Protein 2RDM (pdb70)

InterPro domains:
  IPR001789 Signal transduction response regulator, receiver domain [PF00072] (6-115)
  IPR001789 Signal transduction response regulator, receiver domain [PS50110] (5-119)
  IPR001789 Signal transduction response regulator, receiver domain [SM00448] (4-115)
  IPR011006 CheY-like superfamily [SSF52172] (2-123)
  IPR050595 Bacterial response regulator [PTHR44591] (1-125)

Organism: Sinorhizobium medicae (strain WSM419) (NCBI:txid366394)

Radius of gyration: 23.05 Å; Cα contacts (8 Å, |Δi|>4): 733; chains: 3; bounding box: 57×60×51 Å

Solvent-accessible surface area: 17298 Å² total

Foldseek 3Di:
DVPAAEEEEEAADDVVQVVLCVLQVVVGHHYDYHHDLVVLLVCVVPDDHQAYEYEQDHPDDDGLLVSVVSPCVNPVAEYEYEYEDDPVVCVVRPDPPYHYDYPPDDSVVVSCSRVVSSVPRD/DFAEEEEEAQDPVVQVVLCVLQVVVGYHYDGYRDLVVLLCCVVPPDHQAYEYEQDHPDDDGVLVSVVSPCVNPVAEYEYEYADDPVVCVVRPDPPYHYDYPPDDSVVSVVSRVVSSVVVD/DPFAEEEEEAQDVVVLVQLCVLQVVVGHHYDGYRDLVVLLCLVVPDDHRAYEYEQDHPDDDGLLVSVVSPCVNPVAEYEYEYQDPVVPCVPRPDPPYHYDHPPDDSVVVSCRRVVSSVPTD

Sequence (363 aa):
SLEAVTILLADDEAILLLDFESTLTDAGFLVTAVSSGAKKAIELKKSGAAIIDGVVTDIRFCQQPPDGWQQVARVAREIDPNPIVYIISGHAALEWASNGVPDSIILEKPFTSAQLITAVSQLLNAREEAVTILLADDEAILLLDFESSTLTDAGFLVTAVSSGAKAIELKSGAAIDGVVTDIRFCQPPDGWQVARVAREIDPNPIVYISGHAALEWASNGVPDSIILEKPFTSSAQLIITAVSQQLLNARRELEAVTILLADDEAILLLDFESSTLTDAGFLVTAVSSGAKAIELKSSGAAIDGVVTDIRFCQPPDGWQVARVAREIDPNPIVYIISGHAALEWASNGVPDSIILEKPFTSAQLIITAVSQQLLNARRE

B-factor: mean 40.34, std 14.34, range [18.28, 99.21]

Secondary structure (DSSP, 8-state):
--SS-EEEEE-SSHHHHHHHHHHHHHTT-EEEEESSHHHHH--TT-----EEEEES--SSSS-HHHHHHHHHHH----EEEEESS--TTHHHHSPTT-EEEESS--HHHHHHHHHHHHHTT-/---EEEEE-S-HHHHHHHHHHHHHTT-EEEEESSHHHHH--TT-----EEEEES--SSSS-HHHHHHHHHHH----EEEEESS-STTHHHHSPTT-EEEESS--HHHHHHHHHHHHHTT-/--S-EEEEE-S-HHHHHHHHHHHHHTT-EEEEESSHHHHH--TT-----EEEEES--SSSS-HHHHHHHHHHH----EEEEESS-HHHHHHHPPTT-EEEESS--HHHHHHHHHHHHHT--

Nearest PDB structures (foldseek):
  2rdm-assembly1_A  TM=1.008E+00  e=4.205E-22  Sinorhizobium medicae WSM419
  3hv2-assembly1_B  TM=8.660E-01  e=6.677E-07  Pseudomonas protegens Pf-5
  3f7a-assembly1_A  TM=8.441E-01  e=1.887E-06  Pseudomonas aeruginosa
  8p6f-assembly1_B  TM=8.236E-01  e=7.380E-06  Flavobacterium johnsoniae
  8twd-assembly2_D  TM=8.435E-01  e=7.164E-05  Escherichia coli

Structure (mmCIF, N/CA/C/O backbone):
data_2RDM
#
_entry.id   2RDM
#
_cell.length_a   122.593
_cell.length_b   58.657
_cell.length_c   60.301
_cell.angle_alpha   90.00
_cell.angle_beta   117.96
_cell.angle_gamma   90.00
#
_symmetry.space_group_name_H-M   'C 1 2 1'
#
loop_
_entity.id
_entity.type
_entity.pdbx_description
1 polymer 'Response regulator receiver protein'
2 non-polymer GLYCEROL
3 water water
#
loop_
_atom_site.group_PDB
_atom_site.id
_atom_site.type_symbol
_atom_site.label_atom_id
_atom_site.label_alt_id
_atom_site.label_comp_id
_atom_site.label_asym_id
_atom_site.label_entity_id
_atom_site.label_seq_id
_atom_site.pdbx_PDB_ins_code
_atom_site.Cartn_x
_atom_site.Cartn_y
_atom_site.Cartn_z
_atom_site.occupancy
_atom_site.B_iso_or_equiv
_atom_site.auth_seq_id
_atom_site.auth_comp_id
_atom_site.auth_asym_id
_atom_site.auth_atom_id
_atom_site.pdbx_PDB_model_num
ATOM 1 N N . SER A 1 2 ? 13.747 67.008 25.316 1.00 61.56 0 SER A N 1
ATOM 2 C CA . SER A 1 2 ? 14.380 68.347 25.461 1.00 61.08 0 SER A CA 1
ATOM 3 C C . SER A 1 2 ? 14.069 69.240 24.263 1.00 61.45 0 SER A C 1
ATOM 4 O O . SER A 1 2 ? 13.516 68.784 23.258 1.00 61.90 0 SER A O 1
ATOM 7 N N . LEU A 1 3 ? 14.444 70.512 24.378 1.00 56.88 1 LEU A N 1
ATOM 8 C CA . LEU A 1 3 ? 14.263 71.485 23.305 1.00 57.95 1 LEU A CA 1
ATOM 9 C C . LEU A 1 3 ? 15.264 71.296 22.172 1.00 52.70 1 LEU A C 1
ATOM 10 O O . LEU A 1 3 ? 15.025 71.728 21.046 1.00 50.94 1 LEU A O 1
ATOM 15 N N . GLU A 1 4 ? 16.392 70.671 22.483 1.00 51.44 2 GLU A N 1
ATOM 16 C CA . GLU A 1 4 ? 17.509 70.604 21.553 1.00 50.64 2 GLU A CA 1
ATOM 17 C C . GLU A 1 4 ? 17.525 69.307 20.754 1.00 49.50 2 GLU A C 1
ATOM 18 O O . GLU A 1 4 ? 18.025 69.269 19.622 1.00 49.72 2 GLU A O 1
ATOM 24 N N . ALA A 1 5 ? 16.965 68.251 21.331 1.00 42.81 3 ALA A N 1
ATOM 25 C CA . ALA A 1 5 ? 17.053 66.934 20.714 1.00 44.43 3 ALA A CA 1
ATOM 26 C C . ALA A 1 5 ? 15.725 66.194 20.659 1.00 40.50 3 ALA A C 1
ATOM 27 O O . ALA A 1 5 ? 14.781 66.518 21.378 1.00 40.75 3 ALA A O 1
ATOM 29 N N . VAL A 1 6 ? 15.689 65.188 19.789 1.00 39.99 4 VAL A N 1
ATOM 30 C CA . VAL A 1 6 ? 14.527 64.350 19.580 1.00 33.92 4 VAL A CA 1
ATOM 31 C C . VAL A 1 6 ? 14.770 63.080 20.367 1.00 28.55 4 VAL A C 1
ATOM 32 O O . VAL A 1 6 ? 15.789 62.423 20.182 1.00 34.18 4 VAL A O 1
ATOM 36 N N . THR A 1 7 ? 13.823 62.722 21.226 1.00 32.06 5 THR A N 1
ATOM 37 C CA . THR A 1 7 ? 13.987 61.562 22.098 1.00 32.74 5 THR A CA 1
ATOM 38 C C . THR A 1 7 ? 13.192 60.355 21.615 1.00 25.89 5 THR A C 1
ATOM 39 O O . THR A 1 7 ? 11.978 60.438 21.412 1.00 28.18 5 THR A O 1
ATOM 43 N N . ILE A 1 8 ? 13.876 59.221 21.475 1.00 30.69 6 ILE A N 1
ATOM 44 C CA . ILE A 1 8 ? 13.225 57.997 21.069 1.00 29.26 6 ILE A CA 1
ATOM 45 C C . ILE A 1 8 ? 13.225 57.013 22.242 1.00 28.12 6 ILE A C 1
ATOM 46 O O . ILE A 1 8 ? 14.270 56.751 22.836 1.00 29.57 6 ILE A O 1
ATOM 51 N N . LEU A 1 9 ? 12.036 56.523 22.600 1.00 25.38 7 LEU A N 1
ATOM 52 C CA . LEU A 1 9 ? 11.922 55.479 23.594 1.00 27.52 7 LEU A CA 1
ATOM 53 C C . LEU A 1 9 ? 12.146 54.201 22.829 1.00 27.64 7 LEU A C 1
ATOM 54 O O . LEU A 1 9 ? 11.398 53.908 21.897 1.00 30.71 7 LEU A O 1
ATOM 59 N N . LEU A 1 10 ? 13.167 53.449 23.231 1.00 32.95 8 LEU A N 1
ATOM 60 C CA . LEU A 1 10 ? 13.508 52.187 22.598 1.00 31.56 8 LEU A CA 1
ATOM 61 C C . LEU A 1 10 ? 13.320 51.053 23.597 1.00 30.93 8 LEU A C 1
ATOM 62 O O . LEU A 1 10 ? 13.956 51.049 24.651 1.00 32.55 8 LEU A O 1
ATOM 67 N N . ALA A 1 11 ? 12.456 50.097 23.265 1.00 30.71 9 ALA A N 1
ATOM 68 C CA . ALA A 1 11 ? 12.151 48.987 24.164 1.00 28.09 9 ALA A CA 1
ATOM 69 C C . ALA A 1 11 ? 12.529 47.664 23.516 1.00 30.07 9 ALA A C 1
ATOM 70 O O . ALA A 1 11 ? 11.852 47.212 22.589 1.00 31.14 9 ALA A O 1
ATOM 72 N N . ASP A 1 12 ? 13.624 47.072 23.982 1.00 30.18 10 ASP A N 1
ATOM 73 C CA . ASP A 1 12 ? 14.108 45.797 23.443 1.00 36.47 10 ASP A CA 1
ATOM 74 C C . ASP A 1 12 ? 14.746 44.965 24.545 1.00 40.70 10 ASP A C 1
ATOM 75 O O . ASP A 1 12 ? 15.525 45.482 25.343 1.00 41.23 10 ASP A O 1
ATOM 80 N N . ASP A 1 13 ? 14.409 43.673 24.532 1.00 50.90 11 ASP A N 1
ATOM 81 C CA . ASP A 1 13 ? 14.825 42.657 25.512 1.00 59.37 11 ASP A CA 1
ATOM 82 C C . ASP A 1 13 ? 16.321 42.385 25.599 1.00 64.81 11 ASP A C 1
ATOM 83 O O . ASP A 1 13 ? 16.911 42.474 26.679 1.00 65.95 11 ASP A O 1
ATOM 88 N N . GLU A 1 14 ? 16.920 42.006 24.471 1.00 67.13 12 GLU A N 1
ATOM 89 C CA . GLU A 1 14 ? 18.296 41.509 24.480 1.00 72.16 12 GLU A CA 1
ATOM 90 C C . GLU A 1 14 ? 19.364 42.598 24.407 1.00 69.93 12 GLU A C 1
ATOM 91 O O . GLU A 1 14 ? 19.189 43.618 23.732 1.00 66.24 12 GLU A O 1
ATOM 97 N N . ALA A 1 15 ? 20.465 42.347 25.117 1.00 70.71 13 ALA A N 1
ATOM 98 C CA . ALA A 1 15 ? 21.568 43.296 25.287 1.00 70.99 13 ALA A CA 1
ATOM 99 C C . ALA A 1 15 ? 22.270 43.682 23.988 1.00 71.61 13 ALA A C 1
ATOM 100 O O . ALA A 1 15 ? 22.524 44.870 23.758 1.00 70.95 13 ALA A O 1
ATOM 102 N N . ILE A 1 16 ? 22.574 42.684 23.151 1.00 70.54 14 ILE A N 1
ATOM 103 C CA . ILE A 1 16 ? 23.249 42.919 21.865 1.00 69.39 14 ILE A CA 1
ATOM 104 C C . ILE A 1 16 ? 22.454 43.865 20.947 1.00 66.76 14 ILE A C 1
ATOM 105 O O . ILE A 1 16 ? 23.019 44.801 20.385 1.00 64.69 14 ILE A O 1
ATOM 110 N N . LEU A 1 17 ? 21.144 43.639 20.850 1.00 62.94 15 LEU A N 1
ATOM 111 C CA . LEU A 1 17 ? 20.285 44.397 19.945 1.00 58.51 15 LEU A CA 1
ATOM 112 C C . LEU A 1 17 ? 19.924 45.783 20.470 1.00 55.81 15 LEU A C 1
ATOM 113 O O . LEU A 1 17 ? 19.945 46.753 19.709 1.00 49.08 15 LEU A O 1
ATOM 118 N N . LEU A 1 18 ? 19.603 45.876 21.763 1.00 55.51 16 LEU A N 1
ATOM 119 C CA . LEU A 1 18 ? 19.295 47.165 22.380 1.00 55.14 16 LEU A CA 1
ATOM 120 C C . LEU A 1 18 ? 20.436 48.156 22.151 1.00 53.20 16 LEU A C 1
ATOM 121 O O . LEU A 1 18 ? 20.187 49.276 21.733 1.00 51.03 16 LEU A O 1
ATOM 126 N N . LEU A 1 19 ? 21.674 47.722 22.399 1.00 55.98 17 LEU A N 1
ATOM 127 C CA . LEU A 1 19 ? 22.869 48.557 22.186 1.00 58.37 17 LEU A CA 1
ATOM 128 C C . LEU A 1 19 ? 23.146 48.841 20.696 1.00 55.63 17 LEU A C 1
ATOM 129 O O . LEU A 1 19 ? 23.656 49.907 20.344 1.00 54.75 17 LEU A O 1
ATOM 134 N N . ASP A 1 20 ? 22.796 47.878 19.842 1.00 54.54 18 ASP A N 1
ATOM 135 C CA . ASP A 1 20 ? 22.894 47.994 18.388 1.00 50.64 18 ASP A CA 1
ATOM 136 C C . ASP A 1 20 ? 21.900 49.025 17.866 1.00 47.77 18 ASP A C 1
ATOM 137 O O . ASP A 1 20 ? 22.281 49.943 17.136 1.00 46.18 18 ASP A O 1
ATOM 142 N N . PHE A 1 21 ? 20.630 48.871 18.249 1.00 44.64 19 PHE A N 1
ATOM 143 C CA . PHE A 1 21 ? 19.592 49.820 17.868 1.00 41.49 19 PHE A CA 1
ATOM 144 C C . PHE A 1 21 ? 19.866 51.185 18.489 1.00 36.24 19 PHE A C 1
ATOM 145 O O . PHE A 1 21 ? 19.707 52.207 17.820 1.00 41.87 19 PHE A O 1
ATOM 153 N N . GLU A 1 22 ? 20.308 51.192 19.751 1.00 36.79 20 GLU A N 1
ATOM 154 C CA . GLU A 1 22 ? 20.592 52.433 20.475 1.00 40.68 20 GLU A CA 1
ATOM 155 C C . GLU A 1 22 ? 21.671 53.258 19.789 1.00 39.64 20 GLU A C 1
ATOM 156 O O . GLU A 1 22 ? 21.482 54.457 19.580 1.00 43.63 20 GLU A O 1
ATOM 162 N N . SER A 1 23 ? 22.792 52.619 19.440 1.00 41.32 21 SER A N 1
ATOM 163 C CA . SER A 1 23 ? 23.909 53.331 18.807 1.00 40.17 21 SER A CA 1
ATOM 164 C C . SER A 1 23 ? 23.580 53.787 17.389 1.00 38.83 21 SER A C 1
ATOM 165 O O . SER A 1 23 ? 24.018 54.855 16.976 1.00 40.33 21 SER A O 1
ATOM 168 N N . THR A 1 24 ? 22.803 52.978 16.663 1.00 38.26 22 THR A N 1
ATOM 169 C CA . THR A 1 24 ? 22.258 53.364 15.354 1.00 39.29 22 THR A CA 1
ATOM 170 C C . THR A 1 24 ? 21.468 54.666 15.466 1.00 35.47 22 THR A C 1
ATOM 171 O O . THR A 1 24 ? 21.706 55.613 14.717 1.00 35.41 22 THR A O 1
ATOM 175 N N . LEU A 1 25 ? 20.570 54.726 16.447 1.00 36.16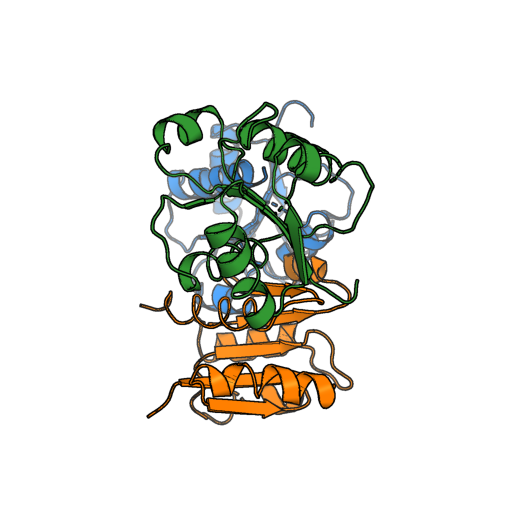 23 LEU A N 1
ATOM 176 C CA . LEU A 1 25 ? 19.755 55.915 16.640 1.00 36.68 23 LEU A CA 1
ATOM 177 C C . LEU A 1 25 ? 20.552 57.124 17.145 1.00 34.24 23 LEU A C 1
ATOM 178 O O . LEU A 1 25 ? 20.304 58.250 16.704 1.00 35.46 23 LEU A O 1
ATOM 183 N N . THR A 1 26 ? 21.510 56.909 18.053 1.00 37.69 24 THR A N 1
ATOM 184 C CA . THR A 1 26 ? 22.339 58.040 18.523 1.00 38.86 24 THR A CA 1
ATOM 185 C C . THR A 1 26 ? 23.275 58.588 17.444 1.00 37.35 24 THR A C 1
ATOM 186 O O . THR A 1 26 ? 23.497 59.798 17.381 1.00 41.96 24 THR A O 1
ATOM 190 N N . ASP A 1 27 ? 23.787 57.713 16.578 1.00 44.66 25 ASP A N 1
ATOM 191 C CA . ASP A 1 27 ? 24.593 58.151 15.419 1.00 47.11 25 ASP A CA 1
ATOM 192 C C . ASP A 1 27 ? 23.811 59.054 14.466 1.00 47.34 25 ASP A C 1
ATOM 193 O O . ASP A 1 27 ? 24.373 59.992 13.897 1.00 45.88 25 ASP A O 1
ATOM 198 N N . ALA A 1 28 ? 22.513 58.772 14.318 1.00 42.10 26 ALA A N 1
ATOM 199 C CA . ALA A 1 28 ? 21.625 59.549 13.455 1.00 40.09 26 ALA A CA 1
ATOM 200 C C . ALA A 1 28 ? 21.150 60.858 14.075 1.00 39.32 26 ALA A C 1
ATOM 201 O O . ALA A 1 28 ? 20.441 61.625 13.428 1.00 41.64 26 ALA A O 1
ATOM 203 N N . GLY A 1 29 ? 21.528 61.105 15.326 1.00 40.71 27 GLY A N 1
ATOM 204 C CA . GLY A 1 29 ? 21.237 62.376 15.984 1.00 38.49 27 GLY A CA 1
ATOM 205 C C . GLY A 1 29 ? 20.154 62.336 17.052 1.00 38.33 27 GLY A C 1
ATOM 206 O O . GLY A 1 29 ? 19.818 63.372 17.631 1.00 33.41 27 GLY A O 1
ATOM 207 N N . PHE A 1 30 ? 19.601 61.153 17.315 1.00 33.04 28 PHE A N 1
ATOM 208 C CA . PHE A 1 30 ? 18.526 61.013 18.310 1.00 34.96 28 PHE A CA 1
ATOM 209 C C . PHE A 1 30 ? 19.083 60.804 19.717 1.00 33.86 28 PHE A C 1
ATOM 210 O O . PHE A 1 30 ? 20.126 60.173 19.887 1.00 35.76 28 PHE A O 1
ATOM 218 N N . LEU A 1 31 ? 18.378 61.335 20.716 1.00 37.10 29 LEU A N 1
ATOM 219 C CA . LEU A 1 31 ? 18.545 60.889 22.098 1.00 35.24 29 LEU A CA 1
ATOM 220 C C . LEU A 1 31 ? 17.734 59.612 22.259 1.00 35.83 29 LEU A C 1
ATOM 221 O O . LEU A 1 31 ? 16.635 59.501 21.717 1.00 36.36 29 LEU A O 1
ATOM 226 N N . VAL A 1 32 ? 18.283 58.642 22.972 1.00 33.56 30 VAL A N 1
ATOM 227 C CA . VAL A 1 32 ? 17.603 57.370 23.165 1.00 31.57 30 VAL A CA 1
ATOM 228 C C . VAL A 1 32 ? 17.409 57.067 24.650 1.00 35.84 30 VAL A C 1
ATOM 229 O O . VAL A 1 32 ? 18.370 57.081 25.432 1.00 35.58 30 VAL A O 1
ATOM 233 N N . THR A 1 33 ? 16.158 56.819 25.031 1.00 33.80 31 THR A N 1
ATOM 234 C CA . THR A 1 33 ? 15.842 56.284 26.349 1.00 33.16 31 THR A CA 1
ATOM 235 C C . THR A 1 33 ? 15.607 54.802 26.132 1.00 33.04 31 THR A C 1
ATOM 236 O O . THR A 1 33 ? 14.579 54.412 25.586 1.00 31.84 31 THR A O 1
ATOM 240 N N . ALA A 1 34 ? 16.576 53.993 26.546 1.00 31.56 32 ALA A N 1
ATOM 241 C CA . ALA A 1 34 ? 16.562 52.557 26.264 1.00 30.03 32 ALA A CA 1
ATOM 242 C C . ALA A 1 34 ? 16.019 51.781 27.452 1.00 35.41 32 ALA A C 1
ATOM 243 O O . ALA A 1 34 ? 16.518 51.927 28.575 1.00 37.23 32 ALA A O 1
ATOM 245 N N . VAL A 1 35 ? 14.990 50.970 27.218 1.00 32.47 33 VAL A N 1
ATOM 246 C CA . VAL A 1 35 ? 14.405 50.141 28.287 1.00 30.60 33 VAL A CA 1
ATOM 247 C C . VAL A 1 35 ? 14.303 48.692 27.834 1.00 32.38 33 VAL A C 1
ATOM 248 O O . VAL A 1 35 ? 14.294 48.415 26.639 1.00 33.88 33 VAL A O 1
ATOM 252 N N . SER A 1 36 ? 14.232 47.769 28.788 1.00 30.46 34 SER A N 1
ATOM 253 C CA . SER A 1 36 ? 14.299 46.349 28.452 1.00 32.46 34 SER A CA 1
ATOM 254 C C . SER A 1 36 ? 12.974 45.593 28.582 1.00 34.85 34 SER A C 1
ATOM 255 O O . SER A 1 36 ? 12.951 44.373 28.444 1.00 36.06 34 SER A O 1
ATOM 258 N N . SER A 1 37 ? 11.873 46.299 28.836 1.00 31.89 35 SER A N 1
ATOM 259 C CA . SER A 1 37 ? 10.555 45.659 28.868 1.00 33.58 35 SER A CA 1
ATOM 260 C C . SER A 1 37 ? 9.431 46.595 28.447 1.00 32.33 35 SER A C 1
ATOM 261 O O . SER A 1 37 ? 9.579 47.823 28.501 1.00 31.24 35 SER A O 1
ATOM 264 N N . GLY A 1 38 ? 8.301 46.006 28.063 1.00 34.38 36 GLY A N 1
ATOM 265 C CA . GLY A 1 38 ? 7.078 46.757 27.785 1.00 35.24 36 GLY A CA 1
ATOM 266 C C . GLY A 1 38 ? 6.551 47.512 28.989 1.00 31.75 36 GLY A C 1
ATOM 267 O O . GLY A 1 38 ? 6.109 48.662 28.865 1.00 32.70 36 GLY A O 1
ATOM 268 N N . ALA A 1 39 ? 6.610 46.869 30.160 1.00 31.54 37 ALA A N 1
ATOM 269 C CA . ALA A 1 39 ? 6.181 47.486 31.419 1.00 32.15 37 ALA A CA 1
ATOM 270 C C . ALA A 1 39 ? 6.974 48.743 31.711 1.00 31.20 37 ALA A C 1
ATOM 271 O O . ALA A 1 39 ? 6.396 49.759 32.109 1.00 33.37 37 ALA A O 1
ATOM 273 N N . LYS A 1 40 ? 8.291 48.671 31.494 1.00 31.36 38 LYS A N 1
ATOM 274 C CA A LYS A 1 40 ? 9.179 49.814 31.721 0.50 33.80 38 LYS A CA 1
ATOM 275 C CA B LYS A 1 40 ? 9.175 49.816 31.719 0.50 33.04 38 LYS A CA 1
ATOM 276 C C . LYS A 1 40 ? 8.923 50.917 30.695 1.00 33.54 38 LYS A C 1
ATOM 277 O O . LYS A 1 40 ? 8.929 52.106 31.032 1.00 32.38 38 LYS A O 1
ATOM 288 N N . ALA A 1 41 ? 8.686 50.522 29.445 1.00 31.68 39 ALA A N 1
ATOM 289 C CA . ALA A 1 41 ? 8.324 51.498 28.396 1.00 29.49 39 ALA A CA 1
ATOM 290 C C . ALA A 1 41 ? 7.039 52.273 28.738 1.00 28.91 39 ALA A C 1
ATOM 291 O O . ALA A 1 41 ? 6.985 53.506 28.610 1.00 29.36 39 ALA A O 1
ATOM 293 N N . ILE A 1 42 ? 6.017 51.559 29.195 1.00 29.76 40 ILE A N 1
ATOM 294 C CA . ILE A 1 42 ? 4.722 52.178 29.563 1.00 31.79 40 ILE A CA 1
ATOM 295 C C . ILE A 1 42 ? 4.881 53.134 30.760 1.00 29.29 40 ILE A C 1
ATOM 296 O O . ILE A 1 42 ? 4.359 54.251 30.745 1.00 34.33 40 ILE A O 1
ATOM 301 N N . GLU A 1 43 ? 5.660 52.709 31.751 1.00 34.49 41 GLU A N 1
ATOM 302 C CA . GLU A 1 43 ? 5.979 53.549 32.907 1.00 33.09 41 GLU A CA 1
ATOM 303 C C . GLU A 1 43 ? 6.625 54.865 32.470 1.00 31.00 41 GLU A C 1
ATOM 304 O O . GLU A 1 43 ? 6.211 55.935 32.916 1.00 38.40 41 GLU A O 1
ATOM 318 N N . LEU A 1 45 ? 6.456 56.257 29.436 1.00 32.39 43 LEU A N 1
ATOM 319 C CA . LEU A 1 45 ? 5.437 57.016 28.702 1.00 30.58 43 LEU A CA 1
ATOM 320 C C . LEU A 1 45 ? 4.495 57.755 29.648 1.00 34.45 43 LEU A C 1
ATOM 321 O O . LEU A 1 45 ? 4.181 58.924 29.426 1.00 32.74 43 LEU A O 1
ATOM 326 N N . LYS A 1 46 ? 4.103 57.084 30.727 1.00 32.00 44 LYS A N 1
ATOM 327 C CA A LYS A 1 46 ? 3.162 57.650 31.698 0.50 37.20 44 LYS A CA 1
ATOM 328 C CA B LYS A 1 46 ? 3.159 57.659 31.689 0.50 36.17 44 LYS A CA 1
ATOM 329 C C . LYS A 1 46 ? 3.799 58.638 32.680 1.00 37.50 44 LYS A C 1
ATOM 330 O O . LYS A 1 46 ? 3.094 59.319 33.422 1.00 38.07 44 LYS A O 1
ATOM 341 N N . SER A 1 47 ? 5.129 58.716 32.682 1.00 37.77 45 SER A N 1
ATOM 342 C CA . SER A 1 47 ? 5.863 59.538 33.643 1.00 34.75 45 SER A CA 1
ATOM 343 C C . SER A 1 47 ? 5.816 61.029 33.299 1.00 37.83 45 SER A C 1
ATOM 344 O O . SER A 1 47 ? 6.133 61.874 34.138 1.00 44.80 45 SER A O 1
ATOM 347 N N . GLY A 1 48 ? 5.435 61.339 32.063 1.00 38.25 46 GLY A N 1
ATOM 348 C CA . GLY A 1 48 ? 5.436 62.719 31.578 1.00 43.05 46 GLY A CA 1
ATOM 349 C C . GLY A 1 48 ? 6.738 63.135 30.914 1.00 45.37 46 GLY A C 1
ATOM 350 O O . GLY A 1 48 ? 6.891 64.294 30.526 1.00 47.34 46 GLY A O 1
ATOM 351 N N . ALA A 1 49 ? 7.678 62.195 30.791 1.00 40.40 47 ALA A N 1
ATOM 352 C CA . ALA A 1 49 ? 8.923 62.423 30.061 1.00 41.33 47 ALA A CA 1
ATOM 353 C C . ALA A 1 49 ? 8.649 62.783 28.596 1.00 41.25 47 ALA A C 1
ATOM 354 O O . ALA A 1 49 ? 7.687 62.290 27.997 1.00 39.04 47 ALA A O 1
ATOM 356 N N . ALA A 1 50 ? 9.473 63.674 28.045 1.00 41.13 48 ALA A N 1
ATOM 357 C CA . ALA A 1 50 ? 9.345 64.095 26.651 1.00 41.06 48 ALA A CA 1
ATOM 358 C C . ALA A 1 50 ? 9.770 62.944 25.753 1.00 34.98 48 ALA A C 1
ATOM 359 O O . ALA A 1 50 ? 10.957 62.642 25.648 1.00 39.23 48 ALA A O 1
ATOM 361 N N . ILE A 1 51 ? 8.786 62.288 25.143 1.00 33.31 49 ILE A N 1
ATOM 362 C CA A ILE A 1 51 ? 9.034 61.185 24.212 0.50 31.00 49 ILE A CA 1
ATOM 363 C CA B ILE A 1 51 ? 9.061 61.205 24.201 0.50 30.85 49 ILE A CA 1
ATOM 364 C C . ILE A 1 51 ? 8.482 61.534 22.832 1.00 28.29 49 ILE A C 1
ATOM 365 O O . ILE A 1 51 ? 7.277 61.773 22.682 1.00 28.90 49 ILE A O 1
ATOM 374 N N . ASP A 1 52 ? 9.356 61.545 21.827 1.00 28.40 50 ASP A N 1
ATOM 375 C CA . ASP A 1 52 ? 8.971 61.965 20.490 1.00 31.38 50 ASP A CA 1
ATOM 376 C C . ASP A 1 52 ? 8.670 60.819 19.532 1.00 27.28 50 ASP A C 1
ATOM 377 O O . ASP A 1 52 ? 8.068 61.034 18.490 1.00 27.67 50 ASP A O 1
ATOM 382 N N . GLY A 1 53 ? 9.075 59.606 19.875 1.00 28.60 51 GLY A N 1
ATOM 383 C CA . GLY A 1 53 ? 8.783 58.476 19.010 1.00 28.25 51 GLY A CA 1
ATOM 384 C C . GLY A 1 53 ? 9.079 57.223 19.785 1.00 24.82 51 GLY A C 1
ATOM 385 O O . GLY A 1 53 ? 9.789 57.268 20.795 1.00 25.77 51 GLY A O 1
ATOM 386 N N . VAL A 1 54 ? 8.547 56.101 19.324 1.00 26.73 52 VAL A N 1
ATOM 387 C CA . VAL A 1 54 ? 8.660 54.877 20.088 1.00 24.00 52 VAL A CA 1
ATOM 388 C C . VAL A 1 54 ? 9.078 53.756 19.138 1.00 26.24 52 VAL A C 1
ATOM 389 O O . VAL A 1 54 ? 8.431 53.551 18.119 1.00 27.82 52 VAL A O 1
ATOM 393 N N . VAL A 1 55 ? 10.180 53.094 19.469 1.00 24.82 53 VAL A N 1
ATOM 394 C CA . VAL A 1 55 ? 10.648 51.910 18.741 1.00 27.99 53 VAL A CA 1
ATOM 395 C C . VAL A 1 55 ? 10.596 50.724 19.703 1.00 28.27 53 VAL A C 1
ATOM 396 O O . VAL A 1 55 ? 11.383 50.677 20.659 1.00 28.49 53 VAL A O 1
ATOM 400 N N . THR A 1 56 ? 9.705 49.765 19.438 1.00 30.06 54 THR A N 1
ATOM 401 C CA . THR A 1 56 ? 9.417 48.703 20.414 1.00 28.89 54 THR A CA 1
ATOM 402 C C . THR A 1 56 ? 9.377 47.305 19.805 1.00 25.75 54 THR A C 1
ATOM 403 O O . THR A 1 56 ? 8.829 47.120 18.727 1.00 28.40 54 THR A O 1
ATOM 407 N N . ASP A 1 57 ? 9.940 46.330 20.525 1.00 28.00 55 ASP A N 1
ATOM 408 C CA . ASP A 1 57 ? 9.702 44.894 20.244 1.00 32.30 55 ASP A CA 1
ATOM 409 C C . ASP A 1 57 ? 8.234 44.518 20.351 1.00 32.94 55 ASP A C 1
ATOM 410 O O . ASP A 1 57 ? 7.492 45.153 21.080 1.00 30.73 55 ASP A O 1
ATOM 415 N N . ILE A 1 58 ? 7.842 43.420 19.705 1.00 31.34 56 ILE A N 1
ATOM 416 C CA . ILE A 1 58 ? 6.493 42.886 19.878 1.00 34.71 56 ILE A CA 1
ATOM 417 C C . ILE A 1 58 ? 6.417 42.047 21.154 1.00 41.27 56 ILE A C 1
ATOM 418 O O . ILE A 1 58 ? 5.502 42.218 21.960 1.00 43.17 56 ILE A O 1
ATOM 423 N N . ARG A 1 59 ? 7.382 41.149 21.333 1.00 40.47 57 ARG A N 1
ATOM 424 C CA . ARG A 1 59 ? 7.375 40.233 22.468 1.00 47.32 57 ARG A CA 1
ATOM 425 C C . ARG A 1 59 ? 8.449 40.607 23.481 1.00 42.97 57 ARG A C 1
ATOM 426 O O . ARG A 1 59 ? 9.595 40.863 23.119 1.00 45.54 57 ARG A O 1
ATOM 434 N N . PHE A 1 60 ? 8.068 40.640 24.753 1.00 39.74 58 PHE A N 1
ATOM 435 C CA . PHE A 1 60 ? 9.025 40.762 25.837 1.00 37.94 58 PHE A CA 1
ATOM 436 C C . PHE A 1 60 ? 8.983 39.471 26.648 1.00 43.93 58 PHE A C 1
ATOM 437 O O . PHE A 1 60 ? 8.236 38.558 26.292 1.00 44.49 58 PHE A O 1
ATOM 445 N N . CYS A 1 61 ? 9.790 39.379 27.707 1.00 47.84 59 CYS A N 1
ATOM 446 C CA . CYS A 1 61 ? 9.817 38.172 28.552 1.00 53.36 59 CYS A CA 1
ATOM 447 C C . CYS A 1 61 ? 8.441 37.917 29.161 1.00 53.10 59 CYS A C 1
ATOM 448 O O . CYS A 1 61 ? 7.971 36.776 29.193 1.00 53.57 59 CYS A O 1
ATOM 451 N N . GLN A 1 62 ? 7.810 39.002 29.612 1.00 51.22 60 GLN A N 1
ATOM 452 C CA A GLN A 1 62 ? 6.480 38.958 30.211 0.50 52.43 60 GLN A CA 1
ATOM 453 C CA B GLN A 1 62 ? 6.480 38.963 30.216 0.50 52.73 60 GLN A CA 1
ATOM 454 C C . GLN A 1 62 ? 5.587 40.046 29.603 1.00 53.63 60 GLN A C 1
ATOM 455 O O . GLN A 1 62 ? 6.099 41.043 29.077 1.00 47.49 60 GLN A O 1
ATOM 466 N N . PRO A 1 63 ? 4.240 39.853 29.648 1.00 54.08 61 PRO A N 1
ATOM 467 C CA . PRO A 1 63 ? 3.329 40.960 29.300 1.00 52.22 61 PRO A CA 1
ATOM 468 C C . PRO A 1 63 ? 3.549 42.176 30.207 1.00 46.36 61 PRO A C 1
ATOM 469 O O . PRO A 1 63 ? 4.026 42.005 31.322 1.00 51.46 61 PRO A O 1
ATOM 473 N N . PRO A 1 64 ? 3.203 43.398 29.751 1.00 41.95 62 PRO A N 1
ATOM 474 C CA . PRO A 1 64 ? 2.551 43.817 28.498 1.00 40.59 62 PRO A CA 1
ATOM 475 C C . PRO A 1 64 ? 3.443 43.740 27.260 1.00 36.20 62 PRO A C 1
ATOM 476 O O . PRO A 1 64 ? 4.648 43.991 27.347 1.00 39.34 62 PRO A O 1
ATOM 480 N N . ASP A 1 65 ? 2.839 43.376 26.130 1.00 32.97 63 ASP A N 1
ATOM 481 C CA . ASP A 1 65 ? 3.564 43.269 24.878 1.00 34.37 63 ASP A CA 1
ATOM 482 C C . ASP A 1 65 ? 3.720 44.623 24.168 1.00 32.47 63 ASP A C 1
ATOM 483 O O . ASP A 1 65 ? 3.203 45.654 24.631 1.00 29.91 63 ASP A O 1
ATOM 488 N N . GLY A 1 66 ? 4.421 44.608 23.036 1.00 30.63 64 GLY A N 1
ATOM 489 C CA . GLY A 1 66 ? 4.668 45.820 22.264 1.00 32.12 64 GLY A CA 1
ATOM 490 C C . GLY A 1 66 ? 3.437 46.452 21.645 1.00 33.69 64 GLY A C 1
ATOM 491 O O . GLY A 1 66 ? 3.398 47.680 21.444 1.00 28.76 64 GLY A O 1
ATOM 492 N N . TRP A 1 67 ? 2.434 45.629 21.341 1.00 28.47 65 TRP A N 1
ATOM 493 C CA . TRP A 1 67 ? 1.152 46.141 20.841 1.00 30.59 65 TRP A CA 1
ATOM 494 C C . TRP A 1 67 ? 0.526 47.055 21.888 1.00 31.44 65 TRP A C 1
ATOM 495 O O . TRP A 1 67 ? 0.023 48.144 21.572 1.00 29.45 65 TRP A O 1
ATOM 506 N N . GLN A 1 68 ? 0.608 46.615 23.143 1.00 30.09 66 GLN A N 1
ATOM 507 C CA A GLN A 1 68 ? 0.058 47.387 24.246 0.50 30.51 66 GLN A CA 1
ATOM 508 C CA B GLN A 1 68 ? 0.062 47.360 24.270 0.50 30.46 66 GLN A CA 1
ATOM 509 C C . GLN A 1 68 ? 0.877 48.642 24.537 1.00 29.91 66 GLN A C 1
ATOM 510 O O . GLN A 1 68 ? 0.308 49.703 24.861 1.00 33.38 66 GLN A O 1
ATOM 521 N N . VAL A 1 69 ? 2.201 48.551 24.366 1.00 27.31 67 VAL A N 1
ATOM 522 C CA . VAL A 1 69 ? 3.091 49.721 24.511 1.00 31.43 67 VAL A CA 1
ATOM 523 C C . VAL A 1 69 ? 2.649 50.828 23.556 1.00 31.58 67 VAL A C 1
ATOM 524 O O . VAL A 1 69 ? 2.516 51.993 23.956 1.00 27.72 67 VAL A O 1
ATOM 528 N N . ALA A 1 70 ? 2.399 50.447 22.304 1.00 27.84 68 ALA A N 1
ATOM 529 C CA . ALA A 1 70 ? 2.005 51.422 21.277 1.00 28.76 68 ALA A CA 1
ATOM 530 C C . ALA A 1 70 ? 0.652 52.088 21.570 1.00 29.38 68 ALA A C 1
ATOM 531 O O . ALA A 1 70 ? 0.475 53.285 21.315 1.00 29.89 68 ALA A O 1
ATOM 533 N N . ARG A 1 71 ? -0.290 51.320 22.116 1.00 28.36 69 ARG A N 1
ATOM 534 C CA . ARG A 1 71 ? -1.607 51.843 22.484 1.00 28.19 69 ARG A CA 1
ATOM 535 C C . ARG A 1 71 ? -1.473 52.905 23.553 1.00 33.06 69 ARG A C 1
ATOM 536 O O . ARG A 1 71 ? -2.075 53.972 23.436 1.00 31.06 69 ARG A O 1
ATOM 544 N N . VAL A 1 72 ? -0.658 52.619 24.572 1.00 32.75 70 VAL A N 1
ATOM 545 C CA . VAL A 1 72 ? -0.389 53.599 25.641 1.00 33.65 70 VAL A CA 1
ATOM 546 C C . VAL A 1 72 ? 0.256 54.868 25.072 1.00 29.73 70 VAL A C 1
ATOM 547 O O . VAL A 1 72 ? -0.188 55.990 25.369 1.00 32.23 70 VAL A O 1
ATOM 551 N N . ALA A 1 73 ? 1.265 54.687 24.219 1.00 29.29 71 ALA A N 1
ATOM 552 C CA . ALA A 1 73 ? 1.923 55.833 23.553 1.00 29.41 71 ALA A CA 1
ATOM 553 C C . ALA A 1 73 ? 0.919 56.700 22.804 1.00 30.56 71 ALA A C 1
ATOM 554 O O . ALA A 1 73 ? 0.962 57.939 22.893 1.00 29.76 71 ALA A O 1
ATOM 556 N N . ARG A 1 74 ? -0.018 56.058 22.110 1.00 29.24 72 ARG A N 1
ATOM 557 C CA . ARG A 1 74 ? -1.024 56.789 21.324 1.00 29.37 72 ARG A CA 1
ATOM 558 C C . ARG A 1 74 ? -2.140 57.434 22.149 1.00 31.21 72 ARG A C 1
ATOM 559 O O . ARG A 1 74 ? -2.735 58.424 21.721 1.00 33.06 72 ARG A O 1
ATOM 567 N N . GLU A 1 75 ? -2.417 56.877 23.325 1.00 32.33 73 GLU A N 1
ATOM 568 C CA . GLU A 1 75 ? -3.284 57.548 24.307 1.00 38.34 73 GLU A CA 1
ATOM 569 C C . GLU A 1 75 ? -2.675 58.876 24.782 1.00 38.15 73 GLU A C 1
ATOM 570 O O . GLU A 1 75 ? -3.375 59.885 24.889 1.00 43.69 73 GLU A O 1
ATOM 576 N N . ILE A 1 76 ? -1.367 58.870 25.035 1.00 36.90 74 ILE A N 1
ATOM 577 C CA . ILE A 1 76 ? -0.632 60.061 25.454 1.00 39.95 74 ILE A CA 1
ATOM 578 C C . ILE A 1 76 ? -0.513 61.050 24.297 1.00 40.92 74 ILE A C 1
ATOM 579 O O . ILE A 1 76 ? -0.759 62.251 24.467 1.00 39.23 74 ILE A O 1
ATOM 584 N N . ASP A 1 77 ? -0.168 60.541 23.116 1.00 32.86 75 ASP A N 1
ATOM 585 C CA . ASP A 1 77 ? 0.001 61.388 21.943 1.00 31.11 75 ASP A CA 1
ATOM 586 C C . ASP A 1 77 ? -0.517 60.636 20.729 1.00 35.38 75 ASP A C 1
ATOM 587 O O . ASP A 1 77 ? 0.139 59.712 20.256 1.00 31.70 75 ASP A O 1
ATOM 592 N N . PRO A 1 78 ? -1.684 61.049 20.210 1.00 37.66 76 PRO A N 1
ATOM 593 C CA . PRO A 1 78 ? -2.364 60.407 19.081 1.00 36.63 76 PRO A CA 1
ATOM 594 C C . PRO A 1 78 ? -1.540 60.383 17.795 1.00 33.81 76 PRO A C 1
ATOM 595 O O . PRO A 1 78 ? -1.794 59.562 16.922 1.00 31.31 76 PRO A O 1
ATOM 599 N N . ASN A 1 79 ? -0.555 61.267 17.693 1.00 33.11 77 ASN A N 1
ATOM 600 C CA . ASN A 1 79 ? 0.318 61.336 16.519 1.00 33.96 77 ASN A CA 1
ATOM 601 C C . ASN A 1 79 ? 1.678 60.652 16.674 1.00 33.53 77 ASN A C 1
ATOM 602 O O . ASN A 1 79 ? 2.507 60.726 15.762 1.00 33.56 77 ASN A O 1
ATOM 615 N N . PRO A 1 81 ? 4.888 58.737 16.512 1.00 31.62 79 PRO A N 1
ATOM 616 C CA . PRO A 1 81 ? 5.581 57.796 15.643 1.00 25.50 79 PRO A CA 1
ATOM 617 C C . PRO A 1 81 ? 5.779 56.436 16.327 1.00 25.52 79 PRO A C 1
ATOM 618 O O . PRO A 1 81 ? 6.283 56.369 17.443 1.00 26.40 79 PRO A O 1
ATOM 622 N N . ILE A 1 82 ? 5.361 55.372 15.662 1.00 23.96 80 ILE A N 1
ATOM 623 C CA . ILE A 1 82 ? 5.455 54.043 16.264 1.00 24.05 80 ILE A CA 1
ATOM 624 C C . ILE A 1 82 ? 6.130 53.133 15.245 1.00 23.83 80 ILE A C 1
ATOM 625 O O . ILE A 1 82 ? 5.635 53.007 14.125 1.00 24.09 80 ILE A O 1
ATOM 630 N N . VAL A 1 83 ? 7.276 52.566 15.621 1.00 25.62 81 VAL A N 1
ATOM 631 C CA . VAL A 1 83 ? 7.945 51.536 14.825 1.00 23.84 81 VAL A CA 1
ATOM 632 C C . VAL A 1 83 ? 8.029 50.277 15.672 1.00 24.23 81 VAL A C 1
ATOM 633 O O . VAL A 1 83 ? 8.644 50.286 16.742 1.00 27.60 81 VAL A O 1
ATOM 637 N N . TYR A 1 84 ? 7.466 49.189 15.163 1.00 26.11 82 TYR A N 1
ATOM 638 C CA . TYR A 1 84 ? 7.584 47.890 15.819 1.00 27.11 82 TYR A CA 1
ATOM 639 C C . TYR A 1 84 ? 8.766 47.123 15.262 1.00 29.27 82 TYR A C 1
ATOM 640 O O . TYR A 1 84 ? 9.048 47.191 14.068 1.00 27.93 82 TYR A O 1
ATOM 649 N N A ILE A 1 85 ? 9.426 46.337 16.114 0.50 26.78 83 ILE A N 1
ATOM 650 N N B ILE A 1 85 ? 9.460 46.419 16.151 0.50 30.45 83 ILE A N 1
ATOM 651 C CA A ILE A 1 85 ? 10.574 45.525 15.707 0.50 29.71 83 ILE A CA 1
ATOM 652 C CA B ILE A 1 85 ? 10.513 45.496 15.783 0.50 33.40 83 ILE A CA 1
ATOM 653 C C A ILE A 1 85 ? 10.288 44.071 16.072 0.50 25.66 83 ILE A C 1
ATOM 654 C C B ILE A 1 85 ? 9.903 44.118 15.976 0.50 28.18 83 ILE A C 1
ATOM 655 O O A ILE A 1 85 ? 10.170 43.755 17.253 0.50 18.66 83 ILE A O 1
ATOM 656 O O B ILE A 1 85 ? 9.154 43.896 16.928 0.50 21.09 83 ILE A O 1
ATOM 665 N N . SER A 1 86 ? 10.263 43.239 15.054 1.00 33.41 84 SER A N 1
ATOM 666 C CA . SER A 1 86 ? 9.915 41.870 15.274 1.00 38.06 84 SER A CA 1
ATOM 667 C C . SER A 1 86 ? 10.820 40.879 14.672 1.00 43.28 84 SER A C 1
ATOM 668 O O . SER A 1 86 ? 11.433 41.121 13.692 1.00 43.86 84 SER A O 1
ATOM 671 N N . GLY A 1 87 ? 10.898 39.710 15.299 1.00 51.43 85 GLY A N 1
ATOM 672 C CA . GLY A 1 87 ? 11.685 38.612 14.769 1.00 63.41 85 GLY A CA 1
ATOM 673 C C . GLY A 1 87 ? 10.972 37.873 13.653 1.00 71.18 85 GLY A C 1
ATOM 674 O O . GLY A 1 87 ? 11.480 37.778 12.535 1.00 75.75 85 GLY A O 1
ATOM 675 N N . HIS A 1 88 ? 9.790 37.349 13.958 1.00 77.31 86 HIS A N 1
ATOM 676 C CA . HIS A 1 88 ? 9.152 36.351 13.108 1.00 83.72 86 HIS A CA 1
ATOM 677 C C . HIS A 1 88 ? 7.841 36.875 12.530 1.00 84.40 86 HIS A C 1
ATOM 678 O O . HIS A 1 88 ? 7.783 37.285 11.371 1.00 85.28 86 HIS A O 1
ATOM 685 N N . ALA A 1 89 ? 6.793 36.858 13.346 1.00 84.96 87 ALA A N 1
ATOM 686 C CA . ALA A 1 89 ? 5.436 37.067 12.855 1.00 84.43 87 ALA A CA 1
ATOM 687 C C . ALA A 1 89 ? 5.109 38.552 12.750 1.00 83.95 87 ALA A C 1
ATOM 688 O O . ALA A 1 89 ? 4.939 39.233 13.762 1.00 83.26 87 ALA A O 1
ATOM 690 N N . ALA A 1 90 ? 5.022 39.049 11.521 1.00 82.11 88 ALA A N 1
ATOM 691 C CA . ALA A 1 90 ? 4.732 40.435 11.286 1.00 79.37 88 ALA A CA 1
ATOM 692 C C . ALA A 1 90 ? 3.299 40.553 10.863 1.00 77.38 88 ALA A C 1
ATOM 693 O O . ALA A 1 90 ? 2.751 41.623 10.863 1.00 79.24 88 ALA A O 1
ATOM 695 N N . LEU A 1 91 ? 2.682 39.422 10.529 1.00 74.65 89 LEU A N 1
ATOM 696 C CA . LEU A 1 91 ? 1.302 39.408 10.026 1.00 66.88 89 LEU A CA 1
ATOM 697 C C . LEU A 1 91 ? 0.307 39.773 11.127 1.00 58.96 89 LEU A C 1
ATOM 698 O O . LEU A 1 91 ? -0.809 40.203 10.841 1.00 61.16 89 LEU A O 1
ATOM 703 N N . GLU A 1 92 ? 0.734 39.616 12.382 1.00 49.35 90 GLU A N 1
ATOM 704 C CA . GLU A 1 92 ? -0.026 40.052 13.555 1.00 44.64 90 GLU A CA 1
ATOM 705 C C . GLU A 1 92 ? -0.209 41.576 13.591 1.00 33.68 90 GLU A C 1
ATOM 706 O O . GLU A 1 92 ? -1.123 42.071 14.240 1.00 37.64 90 GLU A O 1
ATOM 712 N N . TRP A 1 93 ? 0.665 42.302 12.900 1.00 32.47 91 TRP A N 1
ATOM 713 C CA . TRP A 1 93 ? 0.531 43.766 12.764 1.00 30.55 91 TRP A CA 1
ATOM 714 C C . TRP A 1 93 ? -0.784 44.171 12.096 1.00 32.24 91 TRP A C 1
ATOM 715 O O . TRP A 1 93 ? -1.375 45.199 12.444 1.00 31.64 91 TRP A O 1
ATOM 726 N N . ALA A 1 94 ? -1.240 43.365 11.137 1.00 31.16 92 ALA A N 1
ATOM 727 C CA . ALA A 1 94 ? -2.468 43.661 10.401 1.00 31.86 92 ALA A CA 1
ATOM 728 C C . ALA A 1 94 ? -3.691 43.731 11.314 1.00 30.36 92 ALA A C 1
ATOM 729 O O . ALA A 1 94 ? -4.644 44.442 11.021 1.00 34.12 92 ALA A O 1
ATOM 731 N N . SER A 1 95 ? -3.646 43.006 12.431 1.00 27.57 93 SER A N 1
ATOM 732 C CA . SER A 1 95 ? -4.736 43.012 13.391 1.00 29.38 93 SER A CA 1
ATOM 733 C C . SER A 1 95 ? -4.433 43.758 14.698 1.00 31.75 93 SER A C 1
ATOM 734 O O . SER A 1 95 ? -5.358 44.093 15.436 1.00 31.92 93 SER A O 1
ATOM 737 N N . ASN A 1 96 ? -3.157 44.027 14.977 1.00 32.34 94 ASN A N 1
ATOM 738 C CA . ASN A 1 96 ? -2.763 44.578 16.279 1.00 31.96 94 ASN A CA 1
ATOM 739 C C . ASN A 1 96 ? -2.034 45.923 16.247 1.00 29.95 94 ASN A C 1
ATOM 740 O O . ASN A 1 96 ? -2.000 46.625 17.257 1.00 32.36 94 ASN A O 1
ATOM 745 N N . GLY A 1 97 ? -1.430 46.257 15.108 1.00 27.14 95 GLY A N 1
ATOM 746 C CA . GLY A 1 97 ? -0.685 47.518 14.970 1.00 28.95 95 GLY A CA 1
ATOM 747 C C . GLY A 1 97 ? -1.627 48.699 14.991 1.00 26.43 95 GLY A C 1
ATOM 748 O O . GLY A 1 97 ? -2.798 48.564 14.660 1.00 26.99 95 GLY A O 1
ATOM 749 N N . VAL A 1 98 ? -1.118 49.863 15.402 1.00 30.43 96 VAL A N 1
ATOM 750 C CA . VAL A 1 98 ? -1.909 51.084 15.411 1.00 26.99 96 VAL A CA 1
ATOM 751 C C . VAL A 1 98 ? -1.842 51.764 14.035 1.00 26.74 96 VAL A C 1
ATOM 752 O O . VAL A 1 98 ? -0.917 51.522 13.263 1.00 26.23 96 VAL A O 1
ATOM 756 N N . PRO A 1 99 ? -2.817 52.623 13.710 1.00 26.10 97 PRO A N 1
ATOM 757 C CA . PRO A 1 99 ? -2.736 53.220 12.379 1.00 28.00 97 PRO A CA 1
ATOM 758 C C . PRO A 1 99 ? -1.457 54.023 12.164 1.00 30.51 97 PRO A C 1
ATOM 759 O O . PRO A 1 99 ? -0.951 54.626 13.110 1.00 32.70 97 PRO A O 1
ATOM 763 N N . ASP A 1 100 ? -0.959 54.010 10.926 1.00 31.01 98 ASP A N 1
ATOM 764 C CA . ASP A 1 100 ? 0.231 54.754 10.488 1.00 33.98 98 ASP A CA 1
ATOM 765 C C . ASP A 1 100 ? 1.549 54.365 11.154 1.00 31.04 98 ASP A C 1
ATOM 766 O O . ASP A 1 100 ? 2.507 55.138 11.141 1.00 32.37 98 ASP A O 1
ATOM 771 N N . SER A 1 101 ? 1.595 53.169 11.733 1.00 29.86 99 SER A N 1
ATOM 772 C CA . SER A 1 101 ? 2.822 52.652 12.293 1.00 25.51 99 SER A CA 1
ATOM 773 C C . SER A 1 101 ? 3.581 51.917 11.195 1.00 25.61 99 SER A C 1
ATOM 774 O O . SER A 1 101 ? 3.026 51.670 10.114 1.00 26.40 99 SER A O 1
ATOM 777 N N . ILE A 1 102 ? 4.853 51.611 11.453 1.00 27.42 100 ILE A N 1
ATOM 778 C CA . ILE A 1 102 ? 5.663 50.779 10.558 1.00 30.07 100 ILE A CA 1
ATOM 779 C C . ILE A 1 102 ? 6.120 49.559 11.355 1.00 28.98 100 ILE A C 1
ATOM 780 O O . ILE A 1 102 ? 6.520 49.701 12.501 1.00 27.41 100 ILE A O 1
ATOM 785 N N . ILE A 1 103 ? 6.036 48.366 10.776 1.00 28.71 101 ILE A N 1
ATOM 786 C CA . ILE A 1 103 ? 6.698 47.218 11.403 1.00 29.48 101 ILE A CA 1
ATOM 787 C C . ILE A 1 103 ? 7.929 46.796 10.588 1.00 27.86 101 ILE A C 1
ATOM 788 O O . ILE A 1 103 ? 7.857 46.689 9.356 1.00 28.66 101 ILE A O 1
ATOM 793 N N . LEU A 1 104 ? 9.048 46.596 11.275 1.00 28.89 102 LEU A N 1
ATOM 794 C CA . LEU A 1 104 ? 10.268 46.114 10.652 1.00 30.68 102 LEU A CA 1
ATOM 795 C C . LEU A 1 104 ? 10.506 44.677 11.100 1.00 34.02 102 LEU A C 1
ATOM 796 O O . LEU A 1 104 ? 10.600 44.412 12.290 1.00 31.23 102 LEU A O 1
ATOM 801 N N . GLU A 1 105 ? 10.584 43.747 10.156 1.00 35.70 103 GLU A N 1
ATOM 802 C CA . GLU A 1 105 ? 10.854 42.360 10.519 1.00 44.25 103 GLU A CA 1
ATOM 803 C C . GLU A 1 105 ? 12.286 41.976 10.179 1.00 42.82 103 GLU A C 1
ATOM 804 O O . GLU A 1 105 ? 12.773 42.265 9.085 1.00 41.05 103 GLU A O 1
ATOM 810 N N . LYS A 1 106 ? 12.954 41.344 11.140 1.00 41.6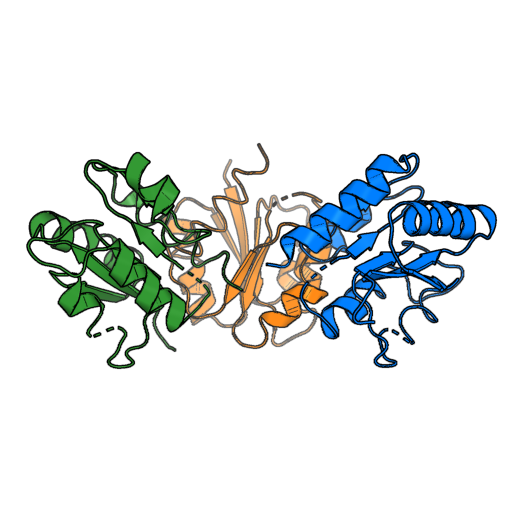0 104 LYS A N 1
ATOM 811 C CA . LYS A 1 106 ? 14.338 40.899 10.985 1.00 43.04 104 LYS A CA 1
ATOM 812 C C . LYS A 1 106 ? 14.472 39.927 9.805 1.00 42.66 104 LYS A C 1
ATOM 813 O O . LYS A 1 106 ? 13.616 39.061 9.626 1.00 46.99 104 LYS A O 1
ATOM 819 N N . PRO A 1 107 ? 15.517 40.100 8.968 1.00 41.98 105 PRO A N 1
ATOM 820 C CA . PRO A 1 107 ? 16.545 41.132 9.089 1.00 40.30 105 PRO A CA 1
ATOM 821 C C . PRO A 1 107 ? 16.142 42.463 8.448 1.00 35.69 105 PRO A C 1
ATOM 822 O O . PRO A 1 107 ? 15.423 42.487 7.446 1.00 35.91 105 PRO A O 1
ATOM 826 N N . PHE A 1 108 ? 16.591 43.552 9.062 1.00 35.84 106 PHE A N 1
ATOM 827 C CA . PHE A 1 108 ? 16.500 44.881 8.467 1.00 34.84 106 PHE A CA 1
ATOM 828 C C . PHE A 1 108 ? 17.775 45.630 8.788 1.00 37.08 106 PHE A C 1
ATOM 829 O O . PHE A 1 108 ? 18.511 45.254 9.706 1.00 39.12 106 PHE A O 1
ATOM 837 N N . THR A 1 109 ? 18.035 46.698 8.044 1.00 33.37 107 THR A N 1
ATOM 838 C CA . THR A 1 109 ? 19.286 47.411 8.165 1.00 31.92 107 THR A CA 1
ATOM 839 C C . THR A 1 109 ? 19.125 48.645 9.032 1.00 32.59 107 THR A C 1
ATOM 840 O O . THR A 1 109 ? 18.008 49.073 9.323 1.00 30.43 107 THR A O 1
ATOM 844 N N . SER A 1 110 ? 20.258 49.209 9.428 1.00 34.61 108 SER A N 1
ATOM 845 C CA . SER A 1 110 ? 20.304 50.485 10.127 1.00 33.71 108 SER A CA 1
ATOM 846 C C . SER A 1 110 ? 19.621 51.600 9.335 1.00 35.07 108 SER A C 1
ATOM 847 O O . SER A 1 110 ? 18.898 52.417 9.907 1.00 31.06 108 SER A O 1
ATOM 850 N N . ALA A 1 111 ? 19.854 51.632 8.025 1.00 32.59 109 ALA A N 1
ATOM 851 C CA . ALA A 1 111 ? 19.211 52.612 7.145 1.00 30.31 109 ALA A CA 1
ATOM 852 C C . ALA A 1 111 ? 17.689 52.502 7.194 1.00 32.90 109 ALA A C 1
ATOM 853 O O . ALA A 1 111 ? 16.994 53.510 7.270 1.00 28.09 109 ALA A O 1
ATOM 855 N N . GLN A 1 112 ? 17.171 51.275 7.160 1.00 25.69 110 GLN A N 1
ATOM 856 C CA . GLN A 1 112 ? 15.739 51.059 7.225 1.00 27.63 110 GLN A CA 1
ATOM 857 C C . GLN A 1 112 ? 15.149 51.581 8.533 1.00 24.53 110 GLN A C 1
ATOM 858 O O . GLN A 1 112 ? 14.065 52.159 8.534 1.00 28.02 110 GLN A O 1
ATOM 864 N N . LEU A 1 113 ? 15.857 51.361 9.642 1.00 25.79 111 LEU A N 1
ATOM 865 C CA . LEU A 1 113 ? 15.353 51.776 10.941 1.00 28.49 111 LEU A CA 1
ATOM 866 C C . LEU A 1 113 ? 15.277 53.306 10.986 1.00 27.25 111 LEU A C 1
ATOM 867 O O . LEU A 1 113 ? 14.257 53.878 11.394 1.00 29.39 111 LEU A O 1
ATOM 872 N N . ILE A 1 114 ? 16.352 53.938 10.541 1.00 27.94 112 ILE A N 1
ATOM 873 C CA . ILE A 1 114 ? 16.487 55.406 10.579 1.00 26.06 112 ILE A CA 1
ATOM 874 C C . ILE A 1 114 ? 15.474 56.103 9.653 1.00 29.43 112 ILE A C 1
ATOM 875 O O . ILE A 1 114 ? 14.865 57.122 10.025 1.00 27.79 112 ILE A O 1
ATOM 880 N N . THR A 1 115 ? 15.321 55.563 8.445 1.00 27.71 113 THR A N 1
ATOM 881 C CA . THR A 1 115 ? 14.333 56.034 7.482 1.00 25.05 113 THR A CA 1
ATOM 882 C C . THR A 1 115 ? 12.917 55.930 8.046 1.00 28.78 113 THR A C 1
ATOM 883 O O . THR A 1 115 ? 12.164 56.872 7.960 1.00 25.29 113 THR A O 1
ATOM 887 N N . ALA A 1 116 ? 12.579 54.796 8.661 1.00 21.32 114 ALA A N 1
ATOM 888 C CA . ALA A 1 116 ? 11.263 54.607 9.253 1.00 24.79 114 ALA A CA 1
ATOM 889 C C . ALA A 1 116 ? 10.984 55.642 10.333 1.00 28.71 114 ALA A C 1
ATOM 890 O O . ALA A 1 116 ? 9.938 56.289 10.319 1.00 26.53 114 ALA A O 1
ATOM 892 N N . VAL A 1 117 ? 11.936 55.821 11.240 1.00 29.29 115 VAL A N 1
ATOM 893 C CA . VAL A 1 117 ? 11.755 56.734 12.375 1.00 25.61 115 VAL A CA 1
ATOM 894 C C . VAL A 1 117 ? 11.604 58.170 11.857 1.00 23.32 115 VAL A C 1
ATOM 895 O O . VAL A 1 117 ? 10.647 58.858 12.225 1.00 27.04 115 VAL A O 1
ATOM 899 N N . SER A 1 118 ? 12.510 58.572 10.969 1.00 24.30 116 SER A N 1
ATOM 900 C CA . SER A 1 118 ? 12.550 59.966 10.438 1.00 25.16 116 SER A CA 1
ATOM 901 C C . SER A 1 118 ? 11.313 60.315 9.623 1.00 25.54 116 SER A C 1
ATOM 902 O O . SER A 1 118 ? 10.755 61.419 9.748 1.00 28.47 116 SER A O 1
ATOM 905 N N . GLN A 1 119 ? 10.885 59.381 8.770 1.00 26.21 117 GLN A N 1
ATOM 906 C CA . GLN A 1 119 ? 9.689 59.550 7.953 1.00 27.48 117 GLN A CA 1
ATOM 907 C C . GLN A 1 119 ? 8.434 59.757 8.814 1.00 27.98 117 GLN A C 1
ATOM 908 O O . GLN A 1 119 ? 7.607 60.607 8.521 1.00 28.90 117 GLN A O 1
ATOM 914 N N . LEU A 1 120 ? 8.297 58.976 9.880 1.00 28.79 118 LEU A N 1
ATOM 915 C CA . LEU A 1 120 ? 7.139 59.108 10.760 1.00 28.42 118 LEU A CA 1
ATOM 916 C C . LEU A 1 120 ? 7.161 60.383 11.595 1.00 26.99 118 LEU A C 1
ATOM 917 O O . LEU A 1 120 ? 6.116 60.973 11.827 1.00 30.93 118 LEU A O 1
ATOM 922 N N . LEU A 1 121 ? 8.350 60.803 12.030 1.00 29.27 119 LEU A N 1
ATOM 923 C CA . LEU A 1 121 ? 8.495 62.091 12.722 1.00 29.78 119 LEU A CA 1
ATOM 924 C C . LEU A 1 121 ? 8.175 63.228 11.781 1.00 29.63 119 LEU A C 1
ATOM 925 O O . LEU A 1 121 ? 7.479 64.167 12.166 1.00 32.77 119 LEU A O 1
ATOM 930 N N . ASN A 1 122 ? 8.655 63.131 10.542 1.00 27.18 120 ASN A N 1
ATOM 931 C CA . ASN A 1 122 ? 8.401 64.161 9.525 1.00 30.92 120 ASN A CA 1
ATOM 932 C C . ASN A 1 122 ? 6.929 64.304 9.143 1.00 35.50 120 ASN A C 1
ATOM 933 O O . ASN A 1 122 ? 6.473 65.397 8.807 1.00 35.66 120 ASN A O 1
ATOM 938 N N . ALA A 1 123 ? 6.189 63.197 9.203 1.00 35.18 121 ALA A N 1
ATOM 939 C CA . ALA A 1 123 ? 4.775 63.167 8.806 1.00 37.68 121 ALA A CA 1
ATOM 940 C C . ALA A 1 123 ? 3.810 63.788 9.830 1.00 41.24 121 ALA A C 1
ATOM 941 O O . ALA A 1 123 ? 2.622 63.949 9.539 1.00 43.14 121 ALA A O 1
ATOM 943 N N . ARG A 1 124 ? 4.321 64.142 11.008 1.00 42.42 122 ARG A N 1
ATOM 944 C CA . ARG A 1 124 ? 3.520 64.754 12.084 1.00 51.79 122 ARG A CA 1
ATOM 945 C C . ARG A 1 124 ? 2.729 66.011 11.715 1.00 57.26 122 ARG A C 1
ATOM 946 O O . ARG A 1 124 ? 1.601 66.185 12.190 1.00 59.03 122 ARG A O 1
ATOM 954 N N . GLU A 1 125 ? 3.332 66.871 10.887 1.00 64.44 123 GLU A N 1
ATOM 955 C CA . GLU A 1 125 ? 2.711 68.107 10.352 1.00 73.96 123 GLU A CA 1
ATOM 956 C C . GLU A 1 125 ? 2.190 69.070 11.423 1.00 75.87 123 GLU A C 1
ATOM 957 O O . GLU A 1 125 ? 2.857 69.316 12.429 1.00 78.25 123 GLU A O 1
ATOM 963 N N . GLU B 1 4 ? -20.225 36.094 -8.896 1.00 68.47 2 GLU B N 1
ATOM 964 C CA . GLU B 1 4 ? -20.674 36.442 -7.515 1.00 66.20 2 GLU B CA 1
ATOM 965 C C . GLU B 1 4 ? -20.807 37.956 -7.309 1.00 61.67 2 GLU B C 1
ATOM 966 O O . GLU B 1 4 ? -21.051 38.708 -8.260 1.00 61.97 2 GLU B O 1
ATOM 972 N N . ALA B 1 5 ? -20.643 38.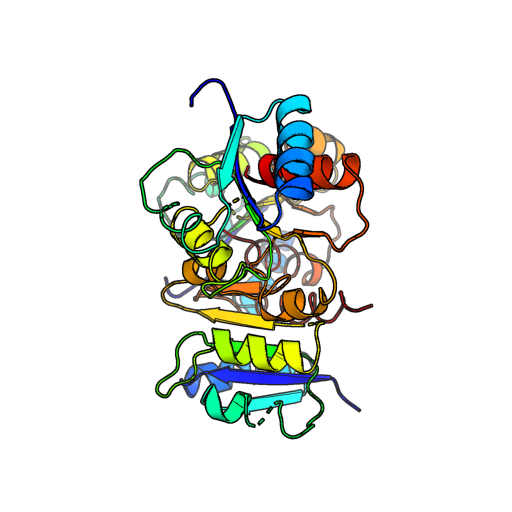394 -6.062 1.00 54.33 3 ALA B N 1
ATOM 973 C CA . ALA B 1 5 ? -20.885 39.779 -5.682 1.00 46.89 3 ALA B CA 1
ATOM 974 C C . ALA B 1 5 ? -19.852 40.278 -4.671 1.00 41.98 3 ALA B C 1
ATOM 975 O O . ALA B 1 5 ? -19.049 39.508 -4.161 1.00 41.30 3 ALA B O 1
ATOM 977 N N . VAL B 1 6 ? -19.877 41.578 -4.394 1.00 35.66 4 VAL B N 1
ATOM 978 C CA . VAL B 1 6 ? -19.002 42.170 -3.389 1.00 29.52 4 VAL B CA 1
ATOM 979 C C . VAL B 1 6 ? -19.847 42.381 -2.149 1.00 29.79 4 VAL B C 1
ATOM 980 O O . VAL B 1 6 ? -20.793 43.159 -2.180 1.00 30.85 4 VAL B O 1
ATOM 984 N N . THR B 1 7 ? -19.513 41.696 -1.058 1.00 29.35 5 THR B N 1
ATOM 985 C CA . THR B 1 7 ? -20.332 41.749 0.153 1.00 31.26 5 THR B CA 1
ATOM 986 C C . THR B 1 7 ? -19.670 42.563 1.270 1.00 23.39 5 THR B C 1
ATOM 987 O O . THR B 1 7 ? -18.501 42.344 1.595 1.00 26.51 5 THR B O 1
ATOM 991 N N . ILE B 1 8 ? -20.434 43.491 1.846 1.00 30.55 6 ILE B N 1
ATOM 992 C CA . ILE B 1 8 ? -20.006 44.274 3.001 1.00 23.63 6 ILE B CA 1
ATOM 993 C C . ILE B 1 8 ? -20.756 43.841 4.257 1.00 21.12 6 ILE B C 1
ATOM 994 O O . ILE B 1 8 ? -21.985 43.790 4.266 1.00 28.12 6 ILE B O 1
ATOM 999 N N . LEU B 1 9 ? -20.009 43.536 5.314 1.00 26.01 7 LEU B N 1
ATOM 1000 C CA . LEU B 1 9 ? -20.610 43.272 6.611 1.00 26.10 7 LEU B CA 1
ATOM 1001 C C . LEU B 1 9 ? -20.752 44.604 7.307 1.00 26.81 7 LEU B C 1
ATOM 1002 O O . LEU B 1 9 ? -19.757 45.303 7.498 1.00 27.87 7 LEU B O 1
ATOM 1007 N N . LEU B 1 10 ? -21.983 44.922 7.693 1.00 27.68 8 LEU B N 1
ATOM 1008 C CA . LEU B 1 10 ? -22.303 46.219 8.287 1.00 26.99 8 LEU B CA 1
ATOM 1009 C C . LEU B 1 10 ? -22.891 45.993 9.666 1.00 31.30 8 LEU B C 1
ATOM 1010 O O . LEU B 1 10 ? -23.863 45.250 9.800 1.00 34.32 8 LEU B O 1
ATOM 1015 N N . ALA B 1 11 ? -22.312 46.642 10.682 1.00 26.36 9 ALA B N 1
ATOM 1016 C CA . ALA B 1 11 ? -22.685 46.396 12.081 1.00 27.59 9 ALA B CA 1
ATOM 1017 C C . ALA B 1 11 ? -22.952 47.709 12.777 1.00 30.16 9 ALA B C 1
ATOM 1018 O O . ALA B 1 11 ? -22.037 48.506 12.938 1.00 29.15 9 ALA B O 1
ATOM 1020 N N . ASP B 1 12 ? -24.198 47.927 13.189 1.00 29.55 10 ASP B N 1
ATOM 1021 C CA . ASP B 1 12 ? -24.589 49.148 13.893 1.00 31.05 10 ASP B CA 1
ATOM 1022 C C . ASP B 1 12 ? -25.818 48.793 14.710 1.00 37.65 10 ASP B C 1
ATOM 1023 O O . ASP B 1 12 ? -26.743 48.160 14.194 1.00 33.10 10 ASP B O 1
ATOM 1028 N N . ASP B 1 13 ? -25.835 49.207 15.976 1.00 36.67 11 ASP B N 1
ATOM 1029 C CA . ASP B 1 13 ? -26.925 48.804 16.872 1.00 37.37 11 ASP B CA 1
ATOM 1030 C C . ASP B 1 13 ? -28.174 49.687 16.850 1.00 39.57 11 ASP B C 1
ATOM 1031 O O . ASP B 1 13 ? -29.131 49.424 17.583 1.00 46.48 11 ASP B O 1
ATOM 1036 N N . GLU B 1 14 ? -28.169 50.726 16.019 1.00 33.41 12 GLU B N 1
ATOM 1037 C CA . GLU B 1 14 ? -29.363 51.537 15.817 1.00 32.91 12 GLU B CA 1
ATOM 1038 C C . GLU B 1 14 ? -30.004 51.160 14.505 1.00 35.73 12 GLU B C 1
ATOM 1039 O O . GLU B 1 14 ? -29.390 51.349 13.451 1.00 32.92 12 GLU B O 1
ATOM 1045 N N . ALA B 1 15 ? -31.236 50.649 14.572 1.00 35.27 13 ALA B N 1
ATOM 1046 C CA . ALA B 1 15 ? -31.939 50.142 13.389 1.00 34.84 13 ALA B CA 1
ATOM 1047 C C . ALA B 1 15 ? -32.110 51.199 12.310 1.00 34.04 13 ALA B C 1
ATOM 1048 O O . ALA B 1 15 ? -31.896 50.914 11.137 1.00 32.24 13 ALA B O 1
ATOM 1050 N N . ILE B 1 16 ? -32.443 52.428 12.707 1.00 31.97 14 ILE B N 1
ATOM 1051 C CA . ILE B 1 16 ? -32.620 53.524 11.747 1.00 40.22 14 ILE B CA 1
ATOM 1052 C C . ILE B 1 16 ? -31.336 53.819 10.954 1.00 38.98 14 ILE B C 1
ATOM 1053 O O . ILE B 1 16 ? -31.386 54.069 9.744 1.00 41.00 14 ILE B O 1
ATOM 1058 N N . LEU B 1 17 ? -30.194 53.760 11.636 1.00 38.64 15 LEU B N 1
ATOM 1059 C CA . LEU B 1 17 ? -28.899 54.020 11.000 1.00 32.34 15 LEU B CA 1
ATOM 1060 C C . LEU B 1 17 ? -28.483 52.841 10.153 1.00 31.70 15 LEU B C 1
ATOM 1061 O O . LEU B 1 17 ? -28.047 53.014 9.028 1.00 34.56 15 LEU B O 1
ATOM 1066 N N . LEU B 1 18 ? -28.634 51.641 10.703 1.00 32.32 16 LEU B N 1
ATOM 1067 C CA . LEU B 1 18 ? -28.343 50.413 9.968 1.00 30.43 16 LEU B CA 1
ATOM 1068 C C . LEU B 1 18 ? -29.082 50.341 8.624 1.00 29.76 16 LEU B C 1
ATOM 1069 O O . LEU B 1 18 ? -28.470 50.004 7.603 1.00 30.18 16 LEU B O 1
ATOM 1074 N N . LEU B 1 19 ? -30.376 50.676 8.624 1.00 28.31 17 LEU B N 1
ATOM 1075 C CA . LEU B 1 19 ? -31.194 50.662 7.408 1.00 24.57 17 LEU B CA 1
ATOM 1076 C C . LEU B 1 19 ? -30.699 51.694 6.393 1.00 30.57 17 LEU B C 1
ATOM 1077 O O . LEU B 1 19 ? -30.625 51.425 5.189 1.00 31.14 17 LEU B O 1
ATOM 1082 N N . ASP B 1 20 ? -30.357 52.864 6.913 1.00 29.63 18 ASP B N 1
ATOM 1083 C CA . ASP B 1 20 ? -29.842 53.973 6.116 1.00 32.22 18 ASP B CA 1
ATOM 1084 C C . ASP B 1 20 ? -28.496 53.625 5.458 1.00 32.26 18 ASP B C 1
ATOM 1085 O O . ASP B 1 20 ? -28.352 53.777 4.239 1.00 33.70 18 ASP B O 1
ATOM 1090 N N . PHE B 1 21 ? -27.531 53.144 6.249 1.00 28.25 19 PHE B N 1
ATOM 1091 C CA . PHE B 1 21 ? -26.222 52.752 5.710 1.00 25.89 19 PHE B CA 1
ATOM 1092 C C . PHE B 1 21 ? -26.368 51.585 4.742 1.00 30.53 19 PHE B C 1
ATOM 1093 O O . PHE B 1 21 ? -25.720 51.554 3.698 1.00 29.46 19 PHE B O 1
ATOM 1101 N N . GLU B 1 22 ? -27.245 50.645 5.083 1.00 29.80 20 GLU B N 1
ATOM 1102 C CA . GLU B 1 22 ? -27.522 49.496 4.205 1.00 32.51 20 GLU B CA 1
ATOM 1103 C C . GLU B 1 22 ? -28.036 49.890 2.821 1.00 30.99 20 GLU B C 1
ATOM 1104 O O . GLU B 1 22 ? -27.502 49.396 1.818 1.00 31.89 20 GLU B O 1
ATOM 1110 N N . SER B 1 23 ? -29.038 50.786 2.766 1.00 31.36 21 SER B N 1
ATOM 1111 C CA A SER B 1 23 ? -29.615 51.239 1.497 0.50 33.62 21 SER B CA 1
ATOM 1112 C CA B SER B 1 23 ? -29.606 51.212 1.487 0.50 31.24 21 SER B CA 1
ATOM 1113 C C . SER B 1 23 ? -28.613 52.033 0.661 1.00 32.48 21 SER B C 1
ATOM 1114 O O . SER B 1 23 ? -28.599 51.932 -0.561 1.00 31.24 21 SER B O 1
ATOM 1119 N N . THR B 1 24 ? -27.784 52.828 1.338 1.00 33.00 22 THR B N 1
ATOM 1120 C CA . THR B 1 24 ? -26.694 53.570 0.702 1.00 32.39 22 THR B CA 1
ATOM 1121 C C . THR B 1 24 ? -25.750 52.603 -0.011 1.00 32.88 22 THR B C 1
ATOM 1122 O O . THR B 1 24 ? -25.414 52.798 -1.186 1.00 29.15 22 THR B O 1
ATOM 1126 N N . LEU B 1 25 ? -25.381 51.524 0.680 1.00 31.90 23 LEU B N 1
ATOM 1127 C CA . LEU B 1 25 ? -24.423 50.563 0.140 1.00 31.05 23 LEU B CA 1
ATOM 1128 C C . LEU B 1 25 ? -25.012 49.638 -0.936 1.00 30.12 23 LEU B C 1
ATOM 1129 O O . LEU B 1 25 ? -24.328 49.312 -1.910 1.00 30.57 23 LEU B O 1
ATOM 1134 N N . THR B 1 26 ? -26.271 49.232 -0.780 1.00 30.63 24 THR B N 1
ATOM 1135 C CA . THR B 1 26 ? -26.934 48.414 -1.817 1.00 32.82 24 THR B CA 1
ATOM 1136 C C . THR B 1 26 ? -27.216 49.206 -3.098 1.00 34.57 24 THR B C 1
ATOM 1137 O O . THR B 1 26 ? -27.066 48.671 -4.199 1.00 35.30 24 THR B O 1
ATOM 1141 N N . ASP B 1 27 ? -27.578 50.482 -2.957 1.00 33.96 25 ASP B N 1
ATOM 1142 C CA . ASP B 1 27 ? -27.765 51.357 -4.115 1.00 36.88 25 ASP B CA 1
ATOM 1143 C C . ASP B 1 27 ? -26.477 51.484 -4.921 1.00 40.12 25 ASP B C 1
ATOM 1144 O O . ASP B 1 27 ? -26.523 51.601 -6.144 1.00 42.73 25 ASP B O 1
ATOM 1149 N N . ALA B 1 28 ? -25.333 51.427 -4.236 1.00 34.92 26 ALA B N 1
ATOM 1150 C CA . ALA B 1 28 ? -24.030 51.543 -4.891 1.00 30.80 26 ALA B CA 1
ATOM 1151 C C . ALA B 1 28 ? -23.530 50.227 -5.507 1.00 32.75 26 ALA B C 1
ATOM 1152 O O . ALA B 1 28 ? -22.475 50.194 -6.159 1.00 37.19 26 ALA B O 1
ATOM 1154 N N . GLY B 1 29 ? -24.277 49.146 -5.305 1.00 31.25 27 GLY B N 1
ATOM 1155 C CA . GLY B 1 29 ? -23.964 47.870 -5.948 1.00 33.22 27 GLY B CA 1
ATOM 1156 C C . GLY B 1 29 ? -23.454 46.766 -5.044 1.00 31.77 27 GLY B C 1
ATOM 1157 O O . GLY B 1 29 ? -23.219 45.641 -5.504 1.00 33.21 27 GLY B O 1
ATOM 1158 N N . PHE B 1 30 ? -23.282 47.070 -3.756 1.00 29.57 28 PHE B N 1
ATOM 1159 C CA . PHE B 1 30 ? -22.806 46.075 -2.798 1.00 32.20 28 PHE B CA 1
ATOM 1160 C C . PHE B 1 30 ? -23.945 45.184 -2.318 1.00 27.47 28 PHE B C 1
ATOM 1161 O O . PHE B 1 30 ? -25.087 45.613 -2.243 1.00 31.11 28 PHE B O 1
ATOM 1169 N N . LEU B 1 31 ? -23.641 43.932 -2.002 1.00 32.32 29 LEU B N 1
ATOM 1170 C CA . LEU B 1 31 ? -24.536 43.172 -1.164 1.00 30.38 29 LEU B CA 1
ATOM 1171 C C . LEU B 1 31 ? -24.152 43.540 0.255 1.00 30.57 29 LEU B C 1
ATOM 1172 O O . LEU B 1 31 ? -22.976 43.808 0.540 1.00 32.86 29 LEU B O 1
ATOM 1177 N N . VAL B 1 32 ? -25.139 43.586 1.140 1.00 27.75 30 VAL B N 1
ATOM 1178 C CA . VAL B 1 32 ? -24.886 43.916 2.534 1.00 27.45 30 VAL B CA 1
ATOM 1179 C C . VAL B 1 32 ? -25.425 42.846 3.477 1.00 29.66 30 VAL B C 1
ATOM 1180 O O . VAL B 1 32 ? -26.581 42.428 3.364 1.00 29.88 30 VAL B O 1
ATOM 1184 N N . THR B 1 33 ? -24.566 42.389 4.383 1.00 32.45 31 THR B N 1
ATOM 1185 C CA . THR B 1 33 ? -25.002 41.614 5.545 1.00 31.31 31 THR B CA 1
ATOM 1186 C C . THR B 1 33 ? -25.082 42.553 6.748 1.00 30.80 31 THR B C 1
ATOM 1187 O O . THR B 1 33 ? -24.065 42.921 7.322 1.00 29.56 31 THR B O 1
ATOM 1191 N N . ALA B 1 34 ? -26.302 42.946 7.103 1.00 30.42 32 ALA B N 1
ATOM 1192 C CA . ALA B 1 34 ? -26.522 43.951 8.143 1.00 29.96 32 ALA B CA 1
ATOM 1193 C C . ALA B 1 34 ? -26.813 43.275 9.477 1.00 31.78 32 ALA B C 1
ATOM 1194 O O . ALA B 1 34 ? -27.788 42.526 9.601 1.00 33.21 32 ALA B O 1
ATOM 1196 N N . VAL B 1 35 ? -25.953 43.524 10.462 1.00 25.27 33 VAL B N 1
ATOM 1197 C CA . VAL B 1 35 ? -26.072 42.938 11.808 1.00 31.24 33 VAL B CA 1
ATOM 1198 C C . VAL B 1 35 ? -26.141 44.017 12.876 1.00 35.12 33 VAL B C 1
ATOM 1199 O O . VAL B 1 35 ? -25.689 45.141 12.651 1.00 34.35 33 VAL B O 1
ATOM 1203 N N . SER B 1 36 ? -26.709 43.683 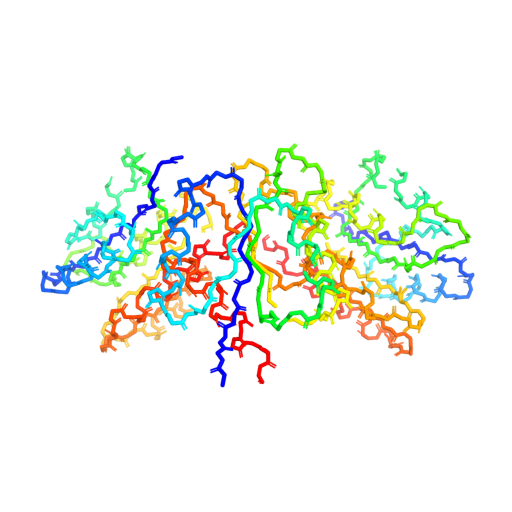14.031 1.00 33.11 34 SER B N 1
ATOM 1204 C CA . SER B 1 36 ? -27.012 44.695 15.045 1.00 35.84 34 SER B CA 1
ATOM 1205 C C . SER B 1 36 ? -26.036 44.720 16.223 1.00 35.69 34 SER B C 1
ATOM 1206 O O . SER B 1 36 ? -26.175 45.537 17.127 1.00 39.12 34 SER B O 1
ATOM 1209 N N . SER B 1 37 ? -25.058 43.824 16.215 1.00 35.78 35 SER B N 1
ATOM 1210 C CA . SER B 1 37 ? -24.063 43.775 17.271 1.00 35.01 35 SER B CA 1
ATOM 1211 C C . SER B 1 37 ? -22.695 43.354 16.752 1.00 32.48 35 SER B C 1
ATOM 1212 O O . SER B 1 37 ? -22.576 42.744 15.681 1.00 34.01 35 SER B O 1
ATOM 1215 N N . GLY B 1 38 ? -21.662 43.691 17.524 1.00 31.82 36 GLY B N 1
ATOM 1216 C CA . GLY B 1 38 ? -20.311 43.250 17.246 1.00 29.52 36 GLY B CA 1
ATOM 1217 C C . GLY B 1 38 ? -20.213 41.735 17.358 1.00 32.47 36 GLY B C 1
ATOM 1218 O O . GLY B 1 38 ? -19.499 41.104 16.589 1.00 32.48 36 GLY B O 1
ATOM 1219 N N . ALA B 1 39 ? -20.960 41.168 18.301 1.00 36.00 37 ALA B N 1
ATOM 1220 C CA . ALA B 1 39 ? -20.955 39.716 18.536 1.00 36.60 37 ALA B CA 1
ATOM 1221 C C . ALA B 1 39 ? -21.459 38.939 17.325 1.00 33.26 37 ALA B C 1
ATOM 1222 O O . ALA B 1 39 ? -20.863 37.930 16.922 1.00 41.08 37 ALA B O 1
ATOM 1224 N N . LYS B 1 40 ? -22.549 39.422 16.743 1.00 36.71 38 LYS B N 1
ATOM 1225 C CA . LYS B 1 40 ? -23.113 38.830 15.539 1.00 38.62 38 LYS B CA 1
ATOM 1226 C C . LYS B 1 40 ? -22.168 39.022 14.351 1.00 37.32 38 LYS B C 1
ATOM 1227 O O . LYS B 1 40 ? -22.022 38.125 13.534 1.00 35.12 38 LYS B O 1
ATOM 1233 N N . ALA B 1 41 ? -21.510 40.179 14.277 1.00 35.45 39 ALA B N 1
ATOM 1234 C CA . ALA B 1 41 ? -20.511 40.422 13.226 1.00 34.19 39 ALA B CA 1
ATOM 1235 C C . ALA B 1 41 ? -19.366 39.417 13.276 1.00 31.03 39 ALA B C 1
ATOM 1236 O O . ALA B 1 41 ? -18.949 38.888 12.243 1.00 34.35 39 ALA B O 1
ATOM 1238 N N . ILE B 1 42 ? -18.875 39.140 14.481 1.00 33.12 40 ILE B N 1
ATOM 1239 C CA . ILE B 1 42 ? -17.761 38.205 14.683 1.00 33.45 40 ILE B CA 1
ATOM 1240 C C . ILE B 1 42 ? -18.191 36.772 14.351 1.00 35.22 40 ILE B C 1
ATOM 1241 O O . ILE B 1 42 ? -17.431 36.016 13.740 1.00 35.75 40 ILE B O 1
ATOM 1246 N N . GLU B 1 43 ? -19.424 36.441 14.718 1.00 42.45 41 GLU B N 1
ATOM 1247 C CA . GLU B 1 43 ? -20.050 35.165 14.365 1.00 46.18 41 GLU B CA 1
ATOM 1248 C C . GLU B 1 43 ? -20.110 34.998 12.845 1.00 44.52 41 GLU B C 1
ATOM 1249 O O . GLU B 1 43 ? -19.779 33.933 12.315 1.00 45.87 41 GLU B O 1
ATOM 1263 N N . LEU B 1 45 ? -18.146 36.617 10.631 1.00 33.61 43 LEU B N 1
ATOM 1264 C CA . LEU B 1 45 ? -16.775 36.598 10.128 1.00 32.96 43 LEU B CA 1
ATOM 1265 C C . LEU B 1 45 ? -16.146 35.214 10.276 1.00 34.39 43 LEU B C 1
ATOM 1266 O O . LEU B 1 45 ? -15.442 34.745 9.383 1.00 41.89 43 LEU B O 1
ATOM 1271 N N . LYS B 1 46 ? -16.429 34.570 11.400 1.00 39.63 44 LYS B N 1
ATOM 1272 C CA . LYS B 1 46 ? -15.832 33.272 11.703 1.00 44.51 44 LYS B CA 1
ATOM 1273 C C . LYS B 1 46 ? -16.521 32.110 10.979 1.00 47.78 44 LYS B C 1
ATOM 1274 O O . LYS B 1 46 ? -15.947 31.023 10.873 1.00 44.55 44 LYS B O 1
ATOM 1280 N N . SER B 1 47 ? -17.727 32.349 10.458 1.00 48.69 45 SER B N 1
ATOM 1281 C CA . SER B 1 47 ? -18.518 31.307 9.777 1.00 48.17 45 SER B CA 1
ATOM 1282 C C . SER B 1 47 ? -17.974 30.880 8.400 1.00 48.16 45 SER B C 1
ATOM 1283 O O . SER B 1 47 ? -18.378 29.851 7.848 1.00 45.88 45 SER B O 1
ATOM 1286 N N . GLY B 1 48 ? -17.064 31.673 7.846 1.00 46.69 46 GLY B N 1
ATOM 1287 C CA . GLY B 1 48 ? -16.506 31.381 6.535 1.00 47.57 46 GLY B CA 1
ATOM 1288 C C . GLY B 1 48 ? -17.314 31.993 5.410 1.00 45.62 46 GLY B C 1
ATOM 1289 O O . GLY B 1 48 ? -17.034 31.735 4.239 1.00 46.95 46 GLY B O 1
ATOM 1290 N N . ALA B 1 49 ? -18.319 32.795 5.774 1.00 45.45 47 ALA B N 1
ATOM 1291 C CA . ALA B 1 49 ? -19.095 33.588 4.819 1.00 43.41 47 ALA B CA 1
ATOM 1292 C C . ALA B 1 49 ? -18.167 34.533 4.060 1.00 42.00 47 ALA B C 1
ATOM 1293 O O . ALA B 1 49 ? -17.204 35.055 4.629 1.00 44.10 47 ALA B O 1
ATOM 1295 N N . ALA B 1 50 ? -18.443 34.722 2.774 1.00 41.74 48 ALA B N 1
ATOM 1296 C CA . ALA B 1 50 ? -17.581 35.525 1.920 1.00 41.83 48 ALA B CA 1
ATOM 1297 C C . ALA B 1 50 ? -17.850 37.000 2.199 1.00 39.23 48 ALA B C 1
ATOM 1298 O O . ALA B 1 50 ? -18.902 37.530 1.839 1.00 46.25 48 ALA B O 1
ATOM 1300 N N . ILE B 1 51 ? -16.906 37.638 2.883 1.00 40.66 49 ILE B N 1
ATOM 1301 C CA . ILE B 1 51 ? -17.031 39.045 3.274 1.00 36.62 49 ILE B CA 1
ATOM 1302 C C . ILE B 1 51 ? -15.848 39.805 2.705 1.00 37.27 49 ILE B C 1
ATOM 1303 O O . ILE B 1 51 ? -14.688 39.421 2.909 1.00 36.32 49 ILE B O 1
ATOM 1308 N N . ASP B 1 52 ? -16.149 40.885 1.993 1.00 33.11 50 ASP B N 1
ATOM 1309 C CA . ASP B 1 52 ? -15.143 41.629 1.249 1.00 31.43 50 ASP B CA 1
ATOM 1310 C C . ASP B 1 52 ? -14.744 42.942 1.919 1.00 32.29 50 ASP B C 1
ATOM 1311 O O . ASP B 1 52 ? -13.759 43.555 1.532 1.00 28.85 50 ASP B O 1
ATOM 1316 N N . GLY B 1 53 ? -15.517 43.364 2.906 1.00 28.72 51 GLY B N 1
ATOM 1317 C CA . GLY B 1 53 ? -15.236 44.605 3.624 1.00 31.02 51 GLY B CA 1
ATOM 1318 C C . GLY B 1 53 ? -16.071 44.645 4.877 1.00 29.25 51 GLY B C 1
ATOM 1319 O O . GLY B 1 53 ? -17.129 44.020 4.942 1.00 26.67 51 GLY B O 1
ATOM 1320 N N . VAL B 1 54 ? -15.612 45.396 5.877 1.00 23.84 52 VAL B N 1
ATOM 1321 C CA . VAL B 1 54 ? -16.357 45.526 7.121 1.00 23.78 52 VAL B CA 1
ATOM 1322 C C . VAL B 1 54 ? -16.558 47.000 7.462 1.00 25.99 52 VAL B C 1
ATOM 1323 O O . VAL B 1 54 ? -15.594 47.746 7.460 1.00 25.15 52 VAL B O 1
ATOM 1327 N N . VAL B 1 55 ? -17.809 47.373 7.732 1.00 27.07 53 VAL B N 1
ATOM 1328 C CA . VAL B 1 55 ? -18.171 48.705 8.238 1.00 24.37 53 VAL B CA 1
ATOM 1329 C C . VAL B 1 55 ? -18.823 48.492 9.601 1.00 26.66 53 VAL B C 1
ATOM 1330 O O . VAL B 1 55 ? -19.903 47.899 9.697 1.00 29.87 53 VAL B O 1
ATOM 1334 N N . THR B 1 56 ? -18.166 48.971 10.652 1.00 27.33 54 THR B N 1
ATOM 1335 C CA . THR B 1 56 ? -18.617 48.699 12.013 1.00 29.06 54 THR B CA 1
ATOM 1336 C C . THR B 1 56 ? -18.639 49.918 12.918 1.00 29.19 54 THR B C 1
ATOM 1337 O O . THR B 1 56 ? -17.714 50.743 12.900 1.00 31.64 54 THR B O 1
ATOM 1341 N N . ASP B 1 57 ? -19.720 50.042 13.690 1.00 27.73 55 ASP B N 1
ATOM 1342 C CA . ASP B 1 57 ? -19.716 50.893 14.880 1.00 25.89 55 ASP B CA 1
ATOM 1343 C C . ASP B 1 57 ? -18.585 50.514 15.822 1.00 29.57 55 ASP B C 1
ATOM 1344 O O . ASP B 1 57 ? -18.118 49.362 15.849 1.00 27.45 55 ASP B O 1
ATOM 1349 N N . ILE B 1 58 ? -18.180 51.482 16.624 1.00 27.79 56 ILE B N 1
ATOM 1350 C CA . ILE B 1 58 ? -17.206 51.253 17.679 1.00 32.86 56 ILE B CA 1
ATOM 1351 C C . ILE B 1 58 ? -17.853 50.712 18.960 1.00 34.18 56 ILE B C 1
ATOM 1352 O O . ILE B 1 58 ? -17.403 49.697 19.491 1.00 44.21 56 ILE B O 1
ATOM 1357 N N . ARG B 1 59 ? -18.913 51.361 19.430 1.00 37.13 57 ARG B N 1
ATOM 1358 C CA . ARG B 1 59 ? -19.599 50.934 20.653 1.00 42.51 57 ARG B CA 1
ATOM 1359 C C . ARG B 1 59 ? -20.916 50.238 20.335 1.00 39.42 57 ARG B C 1
ATOM 1360 O O . ARG B 1 59 ? -21.724 50.744 19.554 1.00 39.56 57 ARG B O 1
ATOM 1368 N N . PHE B 1 60 ? -21.130 49.076 20.942 1.00 39.15 58 PHE B N 1
ATOM 1369 C CA . PHE B 1 60 ? -22.425 48.414 20.862 1.00 41.65 58 PHE B CA 1
ATOM 1370 C C . PHE B 1 60 ? -23.079 48.336 22.238 1.00 46.34 58 PHE B C 1
ATOM 1371 O O . PHE B 1 60 ? -22.470 48.697 23.241 1.00 40.75 58 PHE B O 1
ATOM 1379 N N . CYS B 1 61 ? -24.323 47.868 22.266 1.00 55.42 59 CYS B N 1
ATOM 1380 C CA . CYS B 1 61 ? -25.023 47.591 23.514 1.00 62.80 59 CYS B CA 1
ATOM 1381 C C . CYS B 1 61 ? -24.311 46.469 24.261 1.00 65.70 59 CYS B C 1
ATOM 1382 O O . CYS B 1 61 ? -23.858 46.656 25.388 1.00 71.65 59 CYS B O 1
ATOM 1385 N N . GLN B 1 62 ? -24.178 45.320 23.610 1.00 66.47 60 GLN B N 1
ATOM 1386 C CA . GLN B 1 62 ? -23.434 44.208 24.181 1.00 67.93 60 GLN B CA 1
ATOM 1387 C C . GLN B 1 62 ? -21.964 44.238 23.737 1.00 64.27 60 GLN B C 1
ATOM 1388 O O . GLN B 1 62 ? -21.652 44.778 22.675 1.00 61.12 60 GLN B O 1
ATOM 1394 N N . PRO B 1 63 ? -21.052 43.691 24.567 1.00 60.79 61 PRO B N 1
ATOM 1395 C CA . PRO B 1 63 ? -19.677 43.430 24.132 1.00 57.62 61 PRO B CA 1
ATOM 1396 C C . PRO B 1 63 ? -19.630 42.283 23.107 1.00 55.92 61 PRO B C 1
ATOM 1397 O O . PRO B 1 63 ? -20.577 41.492 23.045 1.00 57.06 61 PRO B O 1
ATOM 1401 N N . PRO B 1 64 ? -18.552 42.183 22.296 1.00 48.97 62 PRO B N 1
ATOM 1402 C CA . PRO B 1 64 ? -17.346 43.008 22.156 1.00 45.95 62 PRO B CA 1
ATOM 1403 C C . PRO B 1 64 ? -17.564 44.262 21.309 1.00 44.45 62 PRO B C 1
ATOM 1404 O O . PRO B 1 64 ? -18.561 44.358 20.590 1.00 41.90 62 PRO B O 1
ATOM 1408 N N . ASP B 1 65 ? -16.627 45.205 21.397 1.00 38.86 63 ASP B N 1
ATOM 1409 C CA . ASP B 1 65 ? -16.743 46.479 20.690 1.00 38.20 63 ASP B CA 1
ATOM 1410 C C . ASP B 1 65 ? -16.257 46.350 19.246 1.00 36.09 63 ASP B C 1
ATOM 1411 O O . ASP B 1 65 ? -15.778 45.296 18.844 1.00 29.14 63 ASP B O 1
ATOM 1416 N N . GLY B 1 66 ? -16.364 47.423 18.468 1.00 29.91 64 GLY B N 1
ATOM 1417 C CA . GLY B 1 66 ? -15.983 47.374 17.060 1.00 26.63 64 GLY B CA 1
ATOM 1418 C C . GLY B 1 66 ? -14.495 47.264 16.831 1.00 25.36 64 GLY B C 1
ATOM 1419 O O . GLY B 1 66 ? -14.064 46.813 15.764 1.00 28.70 64 GLY B O 1
ATOM 1420 N N . TRP B 1 67 ? -13.705 47.672 17.833 1.00 28.07 65 TRP B N 1
ATOM 1421 C CA . TRP B 1 67 ? -12.262 47.560 17.745 1.00 23.81 65 TRP B CA 1
ATOM 1422 C C . TRP B 1 67 ? -11.914 46.089 17.666 1.00 25.81 65 TRP B C 1
ATOM 1423 O O . TRP B 1 67 ? -11.049 45.706 16.896 1.00 30.40 65 TRP B O 1
ATOM 1434 N N . GLN B 1 68 ? -12.629 45.297 18.455 1.00 29.70 66 GLN B N 1
ATOM 1435 C CA . GLN B 1 68 ? -12.493 43.829 18.443 1.00 29.34 66 GLN B CA 1
ATOM 1436 C C . GLN B 1 68 ? -13.037 43.145 17.174 1.00 29.81 66 GLN B C 1
ATOM 1437 O O . GLN B 1 68 ? -12.393 42.242 16.647 1.00 31.06 66 GLN B O 1
ATOM 1443 N N . VAL B 1 69 ? -14.194 43.588 16.684 1.00 31.76 67 VAL B N 1
ATOM 1444 C CA . VAL B 1 69 ? -14.711 43.177 15.359 1.00 30.89 67 VAL B CA 1
ATOM 1445 C C . VAL B 1 69 ? -13.632 43.315 14.277 1.00 32.13 67 VAL B C 1
ATOM 1446 O O . VAL B 1 69 ? -13.366 42.373 13.546 1.00 25.77 67 VAL B O 1
ATOM 1450 N N . ALA B 1 70 ? -13.002 44.488 14.188 1.00 27.78 68 ALA B N 1
ATOM 1451 C CA . ALA B 1 70 ? -11.908 44.691 13.225 1.00 30.45 68 ALA B CA 1
ATOM 1452 C C . ALA B 1 70 ? -10.703 43.736 13.371 1.00 28.94 68 ALA B C 1
ATOM 1453 O O . ALA B 1 70 ? -10.133 43.304 12.367 1.00 32.13 68 ALA B O 1
ATOM 1455 N N . ARG B 1 71 ? -10.331 43.402 14.609 1.00 27.97 69 ARG B N 1
ATOM 1456 C CA . ARG B 1 71 ? -9.192 42.526 14.854 1.00 32.36 69 ARG B CA 1
ATOM 1457 C C . ARG B 1 71 ? -9.515 41.134 14.376 1.00 24.59 69 ARG B C 1
ATOM 1458 O O . ARG B 1 71 ? -8.664 40.518 13.757 1.00 29.35 69 ARG B O 1
ATOM 1466 N N . VAL B 1 72 ? -10.745 40.691 14.629 1.00 28.94 70 VAL B N 1
ATOM 1467 C CA . VAL B 1 72 ? -11.221 39.364 14.166 1.00 31.43 70 VAL B CA 1
ATOM 1468 C C . VAL B 1 72 ? -11.232 39.302 12.638 1.00 33.12 70 VAL B C 1
ATOM 1469 O O . VAL B 1 72 ? -10.712 38.350 12.041 1.00 32.57 70 VAL B O 1
ATOM 1473 N N . ALA B 1 73 ? -11.788 40.347 12.014 1.00 29.77 71 ALA B N 1
ATOM 1474 C CA . ALA B 1 73 ? -11.786 40.497 10.560 1.00 30.87 71 ALA B CA 1
ATOM 1475 C C . ALA B 1 73 ? -10.381 40.425 9.953 1.00 27.62 71 ALA B C 1
ATOM 1476 O O . ALA B 1 73 ? -10.179 39.791 8.910 1.00 34.32 71 ALA B O 1
ATOM 1478 N N . ARG B 1 74 ? -9.409 41.041 10.621 1.00 29.59 72 ARG B N 1
ATOM 1479 C CA . ARG B 1 74 ? -8.050 41.107 10.097 1.00 33.69 72 ARG B CA 1
ATOM 1480 C C . ARG B 1 74 ? -7.265 39.819 10.350 1.00 33.79 72 ARG B C 1
ATOM 1481 O O . ARG B 1 74 ? -6.331 39.508 9.614 1.00 37.13 72 ARG B O 1
ATOM 1489 N N . GLU B 1 75 ? -7.663 39.075 11.377 1.00 34.83 73 GLU B N 1
ATOM 1490 C CA . GLU B 1 75 ? -7.132 37.717 11.608 1.00 39.13 73 GLU B CA 1
ATOM 1491 C C . GLU B 1 75 ? -7.531 36.754 10.484 1.00 44.77 73 GLU B C 1
ATOM 1492 O O . GLU B 1 75 ? -6.745 35.891 10.082 1.00 47.43 73 GLU B O 1
ATOM 1498 N N . ILE B 1 76 ? -8.747 36.927 9.976 1.00 43.40 74 ILE B N 1
ATOM 1499 C CA . ILE B 1 76 ? -9.265 36.153 8.852 1.00 44.74 74 ILE B CA 1
ATOM 1500 C C . ILE B 1 76 ? -8.684 36.647 7.517 1.00 43.79 74 ILE B C 1
ATOM 1501 O O . ILE B 1 76 ? -8.282 35.851 6.666 1.00 42.38 74 ILE B O 1
ATOM 1506 N N . ASP B 1 77 ? -8.613 37.963 7.350 1.00 38.96 75 ASP B N 1
ATOM 1507 C CA . ASP B 1 77 ? -8.038 38.548 6.154 1.00 38.34 75 ASP B CA 1
ATOM 1508 C C . ASP B 1 77 ? -7.236 39.781 6.550 1.00 39.47 75 ASP B C 1
ATOM 1509 O O . ASP B 1 77 ? -7.834 40.807 6.862 1.00 36.15 75 ASP B O 1
ATOM 1514 N N . PRO B 1 78 ? -5.886 39.683 6.528 1.00 40.55 76 PRO B N 1
ATOM 1515 C CA . PRO B 1 78 ? -4.976 40.783 6.865 1.00 37.29 76 PRO B CA 1
ATOM 1516 C C . PRO B 1 78 ? -5.141 42.039 6.006 1.00 36.90 76 PRO B C 1
ATOM 1517 O O . PRO B 1 78 ? -4.712 43.111 6.413 1.00 35.90 76 PRO B O 1
ATOM 1521 N N . ASN B 1 79 ? -5.776 41.912 4.847 1.00 36.69 77 ASN B N 1
ATOM 1522 C CA . ASN B 1 79 ? -6.003 43.059 3.973 1.00 39.70 77 ASN B CA 1
ATOM 1523 C C . ASN B 1 79 ? -7.452 43.558 3.941 1.00 37.40 77 ASN B C 1
ATOM 1524 O O . ASN B 1 79 ? -7.779 44.433 3.132 1.00 37.96 77 ASN B O 1
ATOM 1537 N N . PRO B 1 81 ? -10.636 45.442 4.052 1.00 28.87 79 PRO B N 1
ATOM 1538 C CA . PRO B 1 81 ? -11.045 46.848 4.204 1.00 28.05 79 PRO B CA 1
ATOM 1539 C C . PRO B 1 81 ? -11.849 47.041 5.487 1.00 28.06 79 PRO B C 1
ATOM 1540 O O . PRO B 1 81 ? -12.791 46.287 5.731 1.00 26.13 79 PRO B O 1
ATOM 1544 N N . ILE B 1 82 ? -11.489 48.045 6.297 1.00 25.26 80 ILE B N 1
ATOM 1545 C CA . ILE B 1 82 ? -12.139 48.282 7.580 1.00 23.63 80 ILE B CA 1
ATOM 1546 C C . ILE B 1 82 ? -12.536 49.746 7.644 1.00 28.55 80 ILE B C 1
ATOM 1547 O O . ILE B 1 82 ? -11.692 50.601 7.487 1.00 24.70 80 ILE B O 1
ATOM 1552 N N . VAL B 1 83 ? -13.818 50.002 7.838 1.00 26.06 81 VAL B N 1
ATOM 1553 C CA . VAL B 1 83 ? -14.322 51.356 8.035 1.00 26.37 81 VAL B CA 1
ATOM 1554 C C . VAL B 1 83 ? -15.026 51.379 9.386 1.00 28.40 81 VAL B C 1
ATOM 1555 O O . VAL B 1 83 ? -15.952 50.603 9.622 1.00 29.03 81 VAL B O 1
ATOM 1559 N N . TYR B 1 84 ? -14.604 52.283 10.269 1.00 25.42 82 TYR B N 1
ATOM 1560 C CA . TYR B 1 84 ? -15.269 52.455 11.550 1.00 24.19 82 TYR B CA 1
ATOM 1561 C C . TYR B 1 84 ? -16.252 53.615 11.485 1.00 32.09 82 TYR B C 1
ATOM 1562 O O . TYR B 1 84 ? -15.984 54.621 10.811 1.00 30.56 82 TYR B O 1
ATOM 1571 N N . ILE B 1 85 ? -17.368 53.468 12.200 1.00 27.54 83 ILE B N 1
ATOM 1572 C CA . ILE B 1 85 ? -18.375 54.529 12.356 1.00 33.96 83 ILE B CA 1
ATOM 1573 C C . ILE B 1 85 ? -18.414 54.960 13.820 1.00 33.94 83 ILE B C 1
ATOM 1574 O O . ILE B 1 85 ? -18.560 54.135 14.711 1.00 32.81 83 ILE B O 1
ATOM 1579 N N . SER B 1 86 ? -18.309 56.236 14.072 1.00 30.89 84 SER B N 1
ATOM 1580 C CA . SER B 1 86 ? -18.331 56.647 15.418 1.00 38.27 84 SER B CA 1
ATOM 1581 C C . SER B 1 86 ? -19.035 57.942 15.594 1.00 39.29 84 SER B C 1
ATOM 1582 O O . SER B 1 86 ? -19.092 58.722 14.719 1.00 36.98 84 SER B O 1
ATOM 1585 N N . GLY B 1 87 ? -19.578 58.142 16.769 1.00 46.23 85 GLY B N 1
ATOM 1586 C CA . GLY B 1 87 ? -20.052 59.449 17.139 1.00 58.70 85 GLY B CA 1
ATOM 1587 C C . GLY B 1 87 ? -19.413 60.016 18.368 1.00 66.34 85 GLY B C 1
ATOM 1588 O O . GLY B 1 87 ? -19.535 61.176 18.621 1.00 70.41 85 GLY B O 1
ATOM 1589 N N . HIS B 1 88 ? -18.762 59.202 19.167 1.00 73.54 86 HIS B N 1
ATOM 1590 C CA . HIS B 1 88 ? -18.305 59.699 20.444 1.00 81.20 86 HIS B CA 1
ATOM 1591 C C . HIS B 1 88 ? -16.810 59.992 20.536 1.00 83.21 86 HIS B C 1
ATOM 1592 O O . HIS B 1 88 ? -16.393 61.135 20.387 1.00 83.95 86 HIS B O 1
ATOM 1599 N N . ALA B 1 89 ? -15.999 58.979 20.771 1.00 83.08 87 ALA B N 1
ATOM 1600 C CA . ALA B 1 89 ? -14.564 59.215 20.711 1.00 82.86 87 ALA B CA 1
ATOM 1601 C C . ALA B 1 89 ? -14.004 58.700 19.414 1.00 81.03 87 ALA B C 1
ATOM 1602 O O . ALA B 1 89 ? -13.934 57.498 19.177 1.00 79.96 87 ALA B O 1
ATOM 1604 N N . ALA B 1 90 ? -13.638 59.622 18.552 1.00 76.63 88 ALA B N 1
ATOM 1605 C CA . ALA B 1 90 ? -13.034 59.216 17.317 1.00 72.09 88 ALA B CA 1
ATOM 1606 C C . ALA B 1 90 ? -11.556 59.202 17.508 1.00 68.37 88 ALA B C 1
ATOM 1607 O O . ALA B 1 90 ? -10.864 58.600 16.752 1.00 67.29 88 ALA B O 1
ATOM 1609 N N . LEU B 1 91 ? -11.077 59.852 18.558 1.00 65.41 89 LEU B N 1
ATOM 1610 C CA . LEU B 1 91 ? -9.640 59.857 18.856 1.00 60.13 89 LEU B CA 1
ATOM 1611 C C . LEU B 1 91 ? -9.145 58.549 19.495 1.00 52.01 89 LEU B C 1
ATOM 1612 O O . LEU B 1 91 ? -7.940 58.344 19.626 1.00 52.00 89 LEU B O 1
ATOM 1617 N N . GLU B 1 92 ? -10.073 57.666 19.871 1.00 45.26 90 GLU B N 1
ATOM 1618 C CA . GLU B 1 92 ? -9.728 56.297 20.273 1.00 42.34 90 GLU B CA 1
ATOM 1619 C C . GLU B 1 92 ? -9.121 55.502 19.122 1.00 34.09 90 GLU B C 1
ATOM 1620 O O . GLU B 1 92 ? -8.354 54.575 19.350 1.00 33.73 90 GLU B O 1
ATOM 1626 N N . TRP B 1 93 ? -9.489 55.861 17.893 1.00 32.96 91 TRP B N 1
ATOM 1627 C CA . TRP B 1 93 ? -8.919 55.269 16.677 1.00 29.81 91 TRP B CA 1
ATOM 1628 C C . TRP B 1 93 ? -7.391 55.318 16.615 1.00 29.95 91 TRP B C 1
ATOM 1629 O O . TRP B 1 93 ? -6.759 54.337 16.207 1.00 28.82 91 TRP B O 1
ATOM 1640 N N . ALA B 1 94 ? -6.794 56.442 17.035 1.00 26.45 92 ALA B N 1
ATOM 1641 C CA . ALA B 1 94 ? -5.335 56.576 17.053 1.00 27.46 92 ALA B CA 1
ATOM 1642 C C . ALA B 1 94 ? -4.635 55.471 17.844 1.00 25.90 92 ALA B C 1
ATOM 1643 O O . ALA B 1 94 ? -3.516 55.102 17.517 1.00 28.74 92 ALA B O 1
ATOM 1645 N N . SER B 1 95 ? -5.305 54.945 18.870 1.00 27.43 93 SER B N 1
ATOM 1646 C CA . SER B 1 95 ? -4.713 53.921 19.718 1.00 28.71 93 SER B CA 1
ATOM 1647 C C . SER B 1 95 ? -5.345 52.548 19.518 1.00 29.49 93 SER B C 1
ATOM 1648 O O . SER B 1 95 ? -4.761 51.537 19.928 1.00 31.19 93 SER B O 1
ATOM 1651 N N . ASN B 1 96 ? -6.524 52.508 18.897 1.00 29.11 94 ASN B N 1
ATOM 1652 C CA . ASN B 1 96 ? -7.267 51.246 18.783 1.00 28.12 94 ASN B CA 1
ATOM 1653 C C . ASN B 1 96 ? -7.513 50.741 17.375 1.00 31.89 94 ASN B C 1
ATOM 1654 O O . ASN B 1 96 ? -7.697 49.535 17.175 1.00 27.52 94 ASN B O 1
ATOM 1659 N N . GLY B 1 97 ? -7.521 51.639 16.392 1.00 25.58 95 GLY B N 1
ATOM 1660 C CA . GLY B 1 97 ? -7.817 51.239 15.010 1.00 30.56 95 GLY B CA 1
ATOM 1661 C C . GLY B 1 97 ? -6.763 50.311 14.434 1.00 27.20 95 GLY B C 1
ATOM 1662 O O . GLY B 1 97 ? -5.628 50.294 14.908 1.00 28.17 95 GLY B O 1
ATOM 1663 N N . VAL B 1 98 ? -7.135 49.509 13.436 1.00 29.39 96 VAL B N 1
ATOM 1664 C CA . VAL B 1 98 ? -6.159 48.671 12.735 1.00 28.27 96 VAL B CA 1
ATOM 1665 C C . VAL B 1 98 ? -5.468 49.477 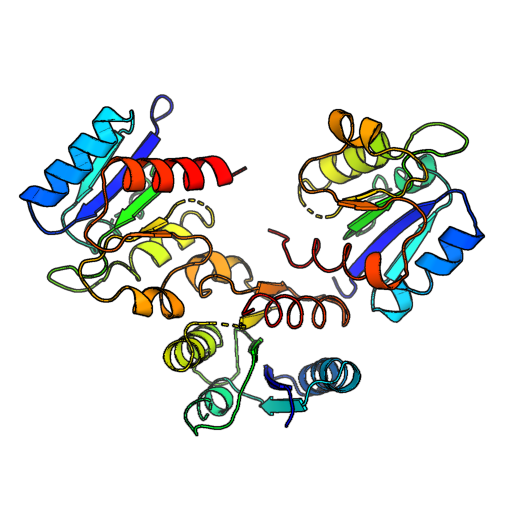11.625 1.00 27.11 96 VAL B C 1
ATOM 1666 O O . VAL B 1 98 ? -5.997 50.511 11.202 1.00 27.62 96 VAL B O 1
ATOM 1670 N N . PRO B 1 99 ? -4.277 49.042 11.171 1.00 29.27 97 PRO B N 1
ATOM 1671 C CA . PRO B 1 99 ? -3.611 49.806 10.104 1.00 30.48 97 PRO B CA 1
ATOM 1672 C C . PRO B 1 99 ? -4.411 49.871 8.803 1.00 30.40 97 PRO B C 1
ATOM 1673 O O . PRO B 1 99 ? -5.094 48.906 8.449 1.00 30.49 97 PRO B O 1
ATOM 1677 N N . ASP B 1 100 ? -4.329 51.019 8.123 1.00 28.66 98 ASP B N 1
ATOM 1678 C CA . ASP B 1 100 ? -4.990 51.261 6.832 1.00 25.29 98 ASP B CA 1
ATOM 1679 C C . ASP B 1 100 ? -6.537 51.324 6.880 1.00 22.50 98 ASP B C 1
ATOM 1680 O O . ASP B 1 100 ? -7.226 51.245 5.854 1.00 28.27 98 ASP B O 1
ATOM 1685 N N . SER B 1 101 ? -7.083 51.501 8.076 1.00 24.84 99 SER B N 1
ATOM 1686 C CA . SER B 1 101 ? -8.515 51.581 8.238 1.00 22.44 99 SER B CA 1
ATOM 1687 C C . SER B 1 101 ? -8.916 53.043 8.107 1.00 25.89 99 SER B C 1
ATOM 1688 O O . SER B 1 101 ? -8.052 53.927 8.124 1.00 29.41 99 SER B O 1
ATOM 1691 N N . ILE B 1 102 ? -10.213 53.269 7.962 1.00 27.10 100 ILE B N 1
ATOM 1692 C CA . ILE B 1 102 ? -10.778 54.622 7.884 1.00 25.69 100 ILE B CA 1
ATOM 1693 C C . ILE B 1 102 ? -11.789 54.749 9.013 1.00 27.03 100 ILE B C 1
ATOM 1694 O O . ILE B 1 102 ? -12.515 53.799 9.315 1.00 27.63 100 ILE B O 1
ATOM 1699 N N . ILE B 1 103 ? -11.831 55.900 9.681 1.00 25.56 101 ILE B N 1
ATOM 1700 C CA . ILE B 1 103 ? -12.896 56.107 10.647 1.00 24.94 101 ILE B CA 1
ATOM 1701 C C . ILE B 1 103 ? -13.763 57.265 10.200 1.00 30.25 101 ILE B C 1
ATOM 1702 O O . ILE B 1 103 ? -13.242 58.325 9.843 1.00 29.13 101 ILE B O 1
ATOM 1707 N N . LEU B 1 104 ? -15.071 57.037 10.186 1.00 28.84 102 LEU B N 1
ATOM 1708 C CA . LEU B 1 104 ? -16.031 58.085 9.842 1.00 30.50 102 LEU B CA 1
ATOM 1709 C C . LEU B 1 104 ? -16.690 58.565 11.109 1.00 34.52 102 LEU B C 1
ATOM 1710 O O . LEU B 1 104 ? -17.265 57.782 11.862 1.00 31.31 102 LEU B O 1
ATOM 1715 N N . GLU B 1 105 ? -16.598 59.866 11.334 1.00 32.42 103 GLU B N 1
ATOM 1716 C CA . GLU B 1 105 ? -17.186 60.485 12.501 1.00 38.31 103 GLU B CA 1
ATOM 1717 C C . GLU B 1 105 ? -18.511 61.104 12.089 1.00 39.72 103 GLU B C 1
ATOM 1718 O O . GLU B 1 105 ? -18.570 61.850 11.106 1.00 40.17 103 GLU B O 1
ATOM 1724 N N . LYS B 1 106 ? -19.575 60.776 12.821 1.00 36.33 104 LYS B N 1
ATOM 1725 C CA . LYS B 1 106 ? -20.891 61.360 12.561 1.00 36.22 104 LYS B CA 1
ATOM 1726 C C . LYS B 1 106 ? -20.858 62.863 12.835 1.00 36.52 104 LYS B C 1
ATOM 1727 O O . LYS B 1 106 ? -20.204 63.287 13.779 1.00 39.28 104 LYS B O 1
ATOM 1733 N N . PRO B 1 107 ? -21.527 63.673 11.989 1.00 38.80 105 PRO B N 1
ATOM 1734 C CA . PRO B 1 107 ? -22.279 63.286 10.788 1.00 39.71 105 PRO B CA 1
ATOM 1735 C C . PRO B 1 107 ? -21.380 63.047 9.573 1.00 33.18 105 PRO B C 1
ATOM 1736 O O . PRO B 1 107 ? -20.367 63.720 9.412 1.00 34.92 105 PRO B O 1
ATOM 1740 N N . PHE B 1 108 ? -21.754 62.071 8.752 1.00 35.32 106 PHE B N 1
ATOM 1741 C CA . PHE B 1 108 ? -21.121 61.868 7.455 1.00 33.19 106 PHE B CA 1
ATOM 1742 C C . PHE B 1 108 ? -22.185 61.549 6.426 1.00 32.31 106 PHE B C 1
ATOM 1743 O O . PHE B 1 108 ? -23.283 61.098 6.768 1.00 36.09 106 PHE B O 1
ATOM 1751 N N . THR B 1 109 ? -21.862 61.764 5.158 1.00 28.80 107 THR B N 1
ATOM 1752 C CA . THR B 1 109 ? -22.846 61.638 4.105 1.00 26.62 107 THR B CA 1
ATOM 1753 C C . THR B 1 109 ? -22.754 60.260 3.493 1.00 29.61 107 THR B C 1
ATOM 1754 O O . THR B 1 109 ? -21.777 59.549 3.724 1.00 30.72 107 THR B O 1
ATOM 1758 N N . SER B 1 110 ? -23.773 59.909 2.713 1.00 31.82 108 SER B N 1
ATOM 1759 C CA A SER B 1 110 ? -23.796 58.647 1.980 0.50 30.57 108 SER B CA 1
ATOM 1760 C CA B SER B 1 110 ? -23.808 58.652 1.966 0.50 29.07 108 SER B CA 1
ATOM 1761 C C . SER B 1 110 ? -22.569 58.523 1.076 1.00 32.45 108 SER B C 1
ATOM 1762 O O . SER B 1 110 ? -21.971 57.452 0.972 1.00 31.30 108 SER B O 1
ATOM 1767 N N . ALA B 1 111 ? -22.191 59.634 0.453 1.00 32.96 109 ALA B N 1
ATOM 1768 C CA . ALA B 1 111 ? -21.050 59.702 -0.450 1.00 32.27 109 ALA B CA 1
ATOM 1769 C C . ALA B 1 111 ? -19.741 59.361 0.243 1.00 28.39 109 ALA B C 1
ATOM 1770 O O . ALA B 1 111 ? -18.909 58.664 -0.332 1.00 30.20 109 ALA B O 1
ATOM 1772 N N . GLN B 1 112 ? -19.569 59.858 1.475 1.00 26.15 110 GLN B N 1
ATOM 1773 C CA . GLN B 1 112 ? -18.392 59.604 2.276 1.00 23.60 110 GLN B CA 1
ATOM 1774 C C . GLN B 1 112 ? -18.257 58.110 2.543 1.00 24.84 110 GLN B C 1
ATOM 1775 O O . GLN B 1 112 ? -17.174 57.563 2.409 1.00 27.37 110 GLN B O 1
ATOM 1781 N N . LEU B 1 113 ? -19.370 57.477 2.890 1.00 24.19 111 LEU B N 1
ATOM 1782 C CA . LEU B 1 113 ? -19.358 56.021 3.176 1.00 26.63 111 LEU B CA 1
ATOM 1783 C C . LEU B 1 113 ? -18.999 55.222 1.935 1.00 27.20 111 LEU B C 1
ATOM 1784 O O . LEU B 1 113 ? -18.135 54.335 2.000 1.00 28.90 111 LEU B O 1
ATOM 1789 N N . ILE B 1 114 ? -19.658 55.538 0.825 1.00 25.89 112 ILE B N 1
ATOM 1790 C CA A ILE B 1 114 ? -19.388 54.891 -0.462 0.50 27.58 112 ILE B CA 1
ATOM 1791 C CA B ILE B 1 114 ? -19.389 54.887 -0.466 0.50 28.07 112 ILE B CA 1
ATOM 1792 C C . ILE B 1 114 ? -17.930 55.081 -0.897 1.00 29.42 112 ILE B C 1
ATOM 1793 O O . ILE B 1 114 ? -17.268 54.142 -1.302 1.00 25.27 112 ILE B O 1
ATOM 1802 N N . THR B 1 115 ? -17.424 56.308 -0.806 1.00 24.14 113 THR B N 1
ATOM 1803 C CA . THR B 1 115 ? -16.029 56.561 -1.141 1.00 21.35 113 THR B CA 1
ATOM 1804 C C . THR B 1 115 ? -15.021 55.779 -0.291 1.00 26.23 113 THR B C 1
ATOM 1805 O O . THR B 1 115 ? -14.064 55.244 -0.834 1.00 26.63 113 THR B O 1
ATOM 1809 N N . ALA B 1 116 ? -15.265 55.687 1.021 1.00 24.21 114 ALA B N 1
ATOM 1810 C CA . ALA B 1 116 ? -14.358 55.052 1.956 1.00 24.51 114 ALA B CA 1
ATOM 1811 C C . ALA B 1 116 ? -14.297 53.567 1.619 1.00 24.85 114 ALA B C 1
ATOM 1812 O O . ALA B 1 116 ? -13.210 53.011 1.476 1.00 28.26 114 ALA B O 1
ATOM 1814 N N . VAL B 1 117 ? -15.466 52.971 1.437 1.00 21.79 115 VAL B N 1
ATOM 1815 C CA . VAL B 1 117 ? -15.552 51.498 1.180 1.00 20.02 115 VAL B CA 1
ATOM 1816 C C . VAL B 1 117 ? -14.900 51.204 -0.166 1.00 25.21 115 VAL B C 1
ATOM 1817 O O . VAL B 1 117 ? -14.049 50.304 -0.283 1.00 27.89 115 VAL B O 1
ATOM 1821 N N . SER B 1 118 ? -15.265 52.000 -1.168 1.00 27.08 116 SER B N 1
ATOM 1822 C CA . SER B 1 118 ? -14.785 51.798 -2.535 1.00 29.10 116 SER B CA 1
ATOM 1823 C C . SER B 1 118 ? -13.277 51.966 -2.657 1.00 30.80 116 SER B C 1
ATOM 1824 O O . SER B 1 118 ? -12.617 51.138 -3.290 1.00 26.85 116 SER B O 1
ATOM 1827 N N . GLN B 1 119 ? -12.717 53.018 -2.048 1.00 25.02 117 GLN B N 1
ATOM 1828 C CA A GLN B 1 119 ? -11.288 53.248 -2.177 0.50 25.99 117 GLN B CA 1
ATOM 1829 C CA B GLN B 1 119 ? -11.281 53.267 -2.129 0.50 24.22 117 GLN B CA 1
ATOM 1830 C C . GLN B 1 119 ? -10.459 52.162 -1.480 1.00 27.09 117 GLN B C 1
ATOM 1831 O O . GLN B 1 119 ? -9.407 51.791 -1.989 1.00 27.47 117 GLN B O 1
ATOM 1842 N N . LEU B 1 120 ? -10.956 51.646 -0.349 1.00 23.41 118 LEU B N 1
ATOM 1843 C CA . LEU B 1 120 ? -10.269 50.575 0.363 1.00 24.59 118 LEU B CA 1
ATOM 1844 C C . LEU B 1 120 ? -10.327 49.256 -0.403 1.00 26.04 118 LEU B C 1
ATOM 1845 O O . LEU B 1 120 ? -9.318 48.551 -0.468 1.00 29.14 118 LEU B O 1
ATOM 1850 N N . LEU B 1 121 ? -11.482 48.937 -0.987 1.00 26.49 119 LEU B N 1
ATOM 1851 C CA . LEU B 1 121 ? -11.575 47.755 -1.868 1.00 27.69 119 LEU B CA 1
ATOM 1852 C C . LEU B 1 121 ? -10.651 47.845 -3.068 1.00 32.78 119 LEU B C 1
ATOM 1853 O O . LEU B 1 121 ? -10.007 46.853 -3.445 1.00 33.49 119 LEU B O 1
ATOM 1858 N N . ASN B 1 122 ? -10.570 49.042 -3.657 1.00 29.93 120 ASN B N 1
ATOM 1859 C CA . ASN B 1 122 ? -9.761 49.257 -4.860 1.00 31.02 120 ASN B CA 1
ATOM 1860 C C . ASN B 1 122 ? -8.260 49.132 -4.593 1.00 35.12 120 ASN B C 1
ATOM 1861 O O . ASN B 1 122 ? -7.495 48.735 -5.477 1.00 38.05 120 ASN B O 1
ATOM 1866 N N . ALA B 1 123 ? -7.863 49.451 -3.360 1.00 32.81 121 ALA B N 1
ATOM 1867 C CA . ALA B 1 123 ? -6.461 49.467 -2.917 1.00 35.24 121 ALA B CA 1
ATOM 1868 C C . ALA B 1 123 ? -5.859 48.073 -2.707 1.00 41.03 121 ALA B C 1
ATOM 1869 O O . ALA B 1 123 ? -4.641 47.941 -2.542 1.00 42.50 121 ALA B O 1
ATOM 1871 N N . ARG B 1 124 ? -6.709 47.046 -2.718 1.00 45.54 122 ARG B N 1
ATOM 1872 C CA A ARG B 1 124 ? -6.281 45.642 -2.624 0.50 53.57 122 ARG B CA 1
ATOM 1873 C CA B ARG B 1 124 ? -6.234 45.674 -2.600 0.50 52.87 122 ARG B CA 1
ATOM 1874 C C . ARG B 1 124 ? -5.540 45.197 -3.877 1.00 57.04 122 ARG B C 1
ATOM 1875 O O . ARG B 1 124 ? -4.669 44.321 -3.815 1.00 63.62 122 ARG B O 1
ATOM 1890 N N . GLU B 1 125 ? -5.928 45.792 -5.011 1.00 62.18 123 GLU B N 1
ATOM 1891 C CA . GLU B 1 125 ? -5.379 45.528 -6.358 1.00 66.90 123 GLU B CA 1
ATOM 1892 C C . GLU B 1 125 ? -5.464 44.060 -6.786 1.00 69.89 123 GLU B C 1
ATOM 1893 O O . GLU B 1 125 ? -6.555 43.513 -6.954 1.00 71.16 123 GLU B O 1
ATOM 1899 N N . LEU C 1 3 ? -22.746 68.400 15.234 1.00 84.01 1 LEU C N 1
ATOM 1900 C CA . LEU C 1 3 ? -23.723 68.906 14.225 1.00 83.13 1 LEU C CA 1
ATOM 1901 C C . LEU C 1 3 ? -24.634 67.791 13.710 1.00 80.51 1 LEU C C 1
ATOM 1902 O O . LEU C 1 3 ? -24.458 66.620 14.055 1.00 81.92 1 LEU C O 1
ATOM 1907 N N . GLU C 1 4 ? -25.609 68.171 12.889 1.00 74.73 2 GLU C N 1
ATOM 1908 C CA . GLU C 1 4 ? -26.539 67.224 12.271 1.00 68.97 2 GLU C CA 1
ATOM 1909 C C . GLU C 1 4 ? -26.292 67.070 10.770 1.00 62.30 2 GLU C C 1
ATOM 1910 O O . GLU C 1 4 ? -26.736 66.097 10.159 1.00 63.60 2 GLU C O 1
ATOM 1916 N N . ALA C 1 5 ? -25.577 68.027 10.181 1.00 53.57 3 ALA C N 1
ATOM 1917 C CA . ALA C 1 5 ? -25.327 68.012 8.739 1.00 46.12 3 ALA C CA 1
ATOM 1918 C C . ALA C 1 5 ? -23.852 68.218 8.378 1.00 38.27 3 ALA C C 1
ATOM 1919 O O . ALA C 1 5 ? -23.052 68.650 9.209 1.00 39.95 3 ALA C O 1
ATOM 1921 N N . VAL C 1 6 ? -23.502 67.888 7.137 1.00 36.31 4 VAL C N 1
ATOM 1922 C CA . VAL C 1 6 ? -22.165 68.139 6.611 1.00 31.18 4 VAL C CA 1
ATOM 1923 C C . VAL C 1 6 ? -22.300 69.238 5.573 1.00 30.14 4 VAL C C 1
ATOM 1924 O O . VAL C 1 6 ? -22.900 69.020 4.524 1.00 32.46 4 VAL C O 1
ATOM 1928 N N . THR C 1 7 ? -21.749 70.417 5.865 1.00 30.38 5 THR C N 1
ATOM 1929 C CA . THR C 1 7 ? -21.981 71.599 5.023 1.00 31.35 5 THR C CA 1
ATOM 1930 C C . THR C 1 7 ? -20.764 71.992 4.182 1.00 26.99 5 THR C C 1
ATOM 1931 O O . THR C 1 7 ? -19.661 72.175 4.712 1.00 31.19 5 THR C O 1
ATOM 1935 N N . ILE C 1 8 ? -20.981 72.135 2.875 1.00 24.79 6 ILE C N 1
ATOM 1936 C CA . ILE C 1 8 ? -19.933 72.515 1.933 1.00 25.49 6 ILE C CA 1
ATOM 1937 C C . ILE C 1 8 ? -20.184 73.951 1.473 1.00 27.24 6 ILE C C 1
ATOM 1938 O O . ILE C 1 8 ? -21.269 74.258 0.980 1.00 31.77 6 ILE C O 1
ATOM 1943 N N . LEU C 1 9 ? -19.192 74.818 1.648 1.00 29.69 7 LEU C N 1
ATOM 1944 C CA . LEU C 1 9 ? -19.257 76.133 1.034 1.00 29.73 7 LEU C CA 1
ATOM 1945 C C . LEU C 1 9 ? -18.772 76.011 -0.396 1.00 30.03 7 LEU C C 1
ATOM 1946 O O . LEU C 1 9 ? -17.656 75.552 -0.648 1.00 32.81 7 LEU C O 1
ATOM 1951 N N . LEU C 1 10 ? -19.612 76.427 -1.337 1.00 28.63 8 LEU C N 1
ATOM 1952 C CA . LEU C 1 10 ? -19.309 76.296 -2.744 1.00 28.00 8 LEU C CA 1
ATOM 1953 C C . LEU C 1 10 ? -19.322 77.674 -3.402 1.00 30.95 8 LEU C C 1
ATOM 1954 O O . LEU C 1 10 ? -20.349 78.327 -3.397 1.00 32.92 8 LEU C O 1
ATOM 1959 N N . ALA C 1 11 ? -18.186 78.090 -3.966 1.00 29.73 9 ALA C N 1
ATOM 1960 C CA . ALA C 1 11 ? -18.033 79.441 -4.542 1.00 32.23 9 ALA C CA 1
ATOM 1961 C C . ALA C 1 11 ? -17.590 79.435 -6.002 1.00 29.86 9 ALA C C 1
ATOM 1962 O O . ALA C 1 11 ? -16.467 79.047 -6.328 1.00 29.26 9 ALA C O 1
ATOM 1964 N N . ASP C 1 12 ? -18.469 79.884 -6.890 1.00 30.71 10 ASP C N 1
ATOM 1965 C CA . ASP C 1 12 ? -18.140 79.963 -8.310 1.00 33.13 10 ASP C CA 1
ATOM 1966 C C . ASP C 1 12 ? -18.938 81.085 -8.956 1.00 34.07 10 ASP C C 1
ATOM 1967 O O . ASP C 1 12 ? -20.118 81.242 -8.661 1.00 33.35 10 ASP C O 1
ATOM 1972 N N . ASP C 1 13 ? -18.299 81.844 -9.841 1.00 36.51 11 ASP C N 1
ATOM 1973 C CA . ASP C 1 13 ? -18.970 82.978 -10.497 1.00 42.00 11 ASP C CA 1
ATOM 1974 C C . ASP C 1 13 ? -19.746 82.604 -11.763 1.00 39.11 11 ASP C C 1
ATOM 1975 O O . ASP C 1 13 ? -20.390 83.467 -12.363 1.00 42.70 11 ASP C O 1
ATOM 1980 N N . GLU C 1 14 ? -19.677 81.334 -12.168 1.00 35.42 12 GLU C N 1
ATOM 1981 C CA . GLU C 1 14 ? -20.512 80.811 -13.261 1.00 39.45 12 GLU C CA 1
ATOM 1982 C C . GLU C 1 14 ? -21.754 80.136 -12.685 1.00 36.58 12 GLU C C 1
ATOM 1983 O O . GLU C 1 14 ? -21.666 79.024 -12.121 1.00 33.25 12 GLU C O 1
ATOM 1989 N N . ALA C 1 15 ? -22.903 80.796 -12.840 1.00 34.87 13 ALA C N 1
ATOM 1990 C CA . ALA C 1 15 ? -24.166 80.330 -12.247 1.00 35.14 13 ALA C CA 1
ATOM 1991 C C . ALA C 1 15 ? -24.558 78.906 -12.662 1.00 32.91 13 ALA C C 1
ATOM 1992 O O . ALA C 1 15 ? -25.064 78.139 -11.839 1.00 33.03 13 ALA C O 1
ATOM 1994 N N . ILE C 1 16 ? -24.307 78.552 -13.926 1.00 33.58 14 ILE C N 1
ATOM 1995 C CA . ILE C 1 16 ? -24.639 77.215 -14.438 1.00 34.12 14 ILE C CA 1
ATOM 1996 C C . ILE C 1 16 ? -23.832 76.152 -13.704 1.00 35.20 14 ILE C C 1
ATOM 1997 O O . ILE C 1 16 ? -24.353 75.086 -13.365 1.00 32.37 14 ILE C O 1
ATOM 2002 N N . LEU C 1 17 ? -22.560 76.466 -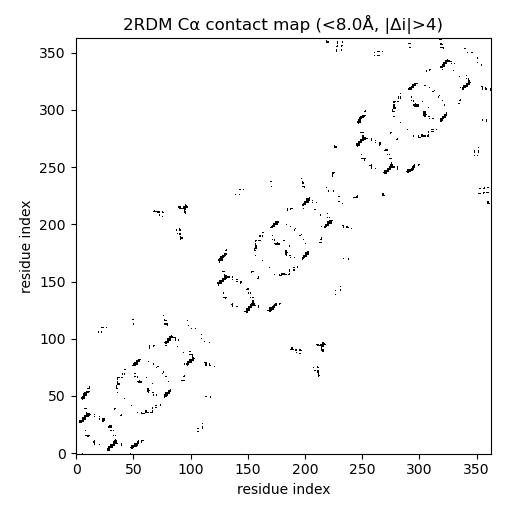13.464 1.00 35.36 15 LEU C N 1
ATOM 2003 C CA . LEU C 1 17 ? -21.655 75.580 -12.757 1.00 40.26 15 LEU C CA 1
ATOM 2004 C C . LEU C 1 17 ? -22.051 75.522 -11.294 1.00 36.24 15 LEU C C 1
ATOM 2005 O O . LEU C 1 17 ? -22.161 74.447 -10.718 1.00 33.93 15 LEU C O 1
ATOM 2010 N N . LEU C 1 18 ? -22.304 76.690 -10.709 1.00 31.59 16 LEU C N 1
ATOM 2011 C CA . LEU C 1 18 ? -22.749 76.763 -9.323 1.00 30.53 16 LEU C CA 1
ATOM 2012 C C . LEU C 1 18 ? -23.991 75.903 -9.068 1.00 32.51 16 LEU C C 1
ATOM 2013 O O . LEU C 1 18 ? -24.014 75.114 -8.115 1.00 36.04 16 LEU C O 1
ATOM 2018 N N . LEU C 1 19 ? -24.996 76.023 -9.945 1.00 30.60 17 LEU C N 1
ATOM 2019 C CA . LEU C 1 19 ? -26.230 75.254 -9.855 1.00 30.99 17 LEU C CA 1
ATOM 2020 C C . LEU C 1 19 ? -25.980 73.746 -9.985 1.00 30.69 17 LEU C C 1
ATOM 2021 O O . LEU C 1 19 ? -26.510 72.954 -9.196 1.00 30.92 17 LEU C O 1
ATOM 2026 N N . ASP C 1 20 ? -25.175 73.380 -10.979 1.00 32.79 18 ASP C N 1
ATOM 2027 C CA . ASP C 1 20 ? -24.859 71.976 -11.277 1.00 36.03 18 ASP C CA 1
ATOM 2028 C C . ASP C 1 20 ? -24.116 71.316 -10.114 1.00 33.31 18 ASP C C 1
ATOM 2029 O O . ASP C 1 20 ? -24.513 70.238 -9.668 1.00 37.22 18 ASP C O 1
ATOM 2034 N N . PHE C 1 21 ? -23.068 71.973 -9.615 1.00 33.28 19 PHE C N 1
ATOM 2035 C CA . PHE C 1 21 ? -22.305 71.460 -8.469 1.00 36.32 19 PHE C CA 1
ATOM 2036 C C . PHE C 1 21 ? -23.173 71.410 -7.213 1.00 34.24 19 PHE C C 1
ATOM 2037 O O . PHE C 1 21 ? -23.124 70.433 -6.461 1.00 33.48 19 PHE C O 1
ATOM 2045 N N . GLU C 1 22 ? -23.995 72.437 -6.999 1.00 28.12 20 GLU C N 1
ATOM 2046 C CA . GLU C 1 22 ? -24.897 72.440 -5.848 1.00 33.36 20 GLU C CA 1
ATOM 2047 C C . GLU C 1 22 ? -25.806 71.206 -5.833 1.00 32.41 20 GLU C C 1
ATOM 2048 O O . GLU C 1 22 ? -25.912 70.530 -4.810 1.00 37.75 20 GLU C O 1
ATOM 2054 N N . SER C 1 23 ? -26.428 70.903 -6.975 1.00 34.71 21 SER C N 1
ATOM 2055 C CA A SER C 1 23 ? -27.369 69.784 -7.059 0.50 33.91 21 SER C CA 1
ATOM 2056 C CA B SER C 1 23 ? -27.366 69.789 -7.086 0.50 34.36 21 SER C CA 1
ATOM 2057 C C . SER C 1 23 ? -26.682 68.427 -6.933 1.00 35.44 21 SER C C 1
ATOM 2058 O O . SER C 1 23 ? -27.249 67.504 -6.338 1.00 35.90 21 SER C O 1
ATOM 2063 N N . THR C 1 24 ? -25.470 68.306 -7.477 1.00 33.76 22 THR C N 1
ATOM 2064 C CA . THR C 1 24 ? -24.704 67.048 -7.369 1.00 36.75 22 THR C CA 1
ATOM 2065 C C . THR C 1 24 ? -24.324 66.780 -5.916 1.00 32.72 22 THR C C 1
ATOM 2066 O O . THR C 1 24 ? -24.463 65.663 -5.420 1.00 32.30 22 THR C O 1
ATOM 2070 N N . LEU C 1 25 ? -23.852 67.822 -5.238 1.00 31.62 23 LEU C N 1
ATOM 2071 C CA . LEU C 1 25 ? -23.432 67.702 -3.851 1.00 30.67 23 LEU C CA 1
ATOM 2072 C C . LEU C 1 25 ? -24.618 67.439 -2.916 1.00 32.77 23 LEU C C 1
ATOM 2073 O O . LEU C 1 25 ? -24.511 66.615 -2.002 1.00 32.68 23 LEU C O 1
ATOM 2078 N N . THR C 1 26 ? -25.752 68.094 -3.167 1.00 33.52 24 THR C N 1
ATOM 2079 C CA . THR C 1 26 ? -26.942 67.881 -2.326 1.00 33.06 24 THR C CA 1
ATOM 2080 C C . THR C 1 26 ? -27.517 66.483 -2.500 1.00 34.74 24 THR C C 1
ATOM 2081 O O . THR C 1 26 ? -27.951 65.879 -1.519 1.00 33.15 24 THR C O 1
ATOM 2085 N N . ASP C 1 27 ? -27.474 65.960 -3.726 1.00 34.71 25 ASP C N 1
ATOM 2086 C CA . ASP C 1 27 ? -27.910 64.580 -4.012 1.00 39.91 25 ASP C CA 1
ATOM 2087 C C . ASP C 1 27 ? -27.006 63.558 -3.337 1.00 41.65 25 ASP C C 1
ATOM 2088 O O . ASP C 1 27 ? -27.426 62.434 -3.065 1.00 40.75 25 ASP C O 1
ATOM 2093 N N . ALA C 1 28 ? -25.764 63.959 -3.070 1.00 35.97 26 ALA C N 1
ATOM 2094 C CA . ALA C 1 28 ? -24.776 63.088 -2.446 1.00 37.09 26 ALA C CA 1
ATOM 2095 C C . ALA C 1 28 ? -24.841 63.120 -0.920 1.00 38.12 26 ALA C C 1
ATOM 2096 O O . ALA C 1 28 ? -24.147 62.350 -0.248 1.00 39.10 26 ALA C O 1
ATOM 2098 N N . GLY C 1 29 ? -25.660 64.018 -0.377 1.00 33.88 27 GLY C N 1
ATOM 2099 C CA . GLY C 1 29 ? -25.928 64.054 1.059 1.00 37.52 27 GLY C CA 1
ATOM 2100 C C . GLY C 1 29 ? -25.478 65.307 1.789 1.00 33.89 27 GLY C C 1
ATOM 2101 O O . GLY C 1 29 ? -25.749 65.459 2.982 1.00 32.57 27 GLY C O 1
ATOM 2102 N N . PHE C 1 30 ? -24.761 66.184 1.087 1.00 30.45 28 PHE C N 1
ATOM 2103 C CA . PHE C 1 30 ? -24.233 67.423 1.673 1.00 30.24 28 PHE C CA 1
ATOM 2104 C C . PHE C 1 30 ? -25.270 68.544 1.670 1.00 32.13 28 PHE C C 1
ATOM 2105 O O . PHE C 1 30 ? -26.137 68.583 0.802 1.00 33.44 28 PHE C O 1
ATOM 2113 N N . LEU C 1 31 ? -25.183 69.442 2.653 1.00 29.68 29 LEU C N 1
ATOM 2114 C CA . LEU C 1 31 ? -25.870 70.727 2.600 1.00 37.36 29 LEU C CA 1
ATOM 2115 C C . LEU C 1 31 ? -24.901 71.648 1.911 1.00 34.20 29 LEU C C 1
ATOM 2116 O O . LEU C 1 31 ? -23.692 71.539 2.119 1.00 39.78 29 LEU C O 1
ATOM 2121 N N . VAL C 1 32 ? -25.402 72.537 1.065 1.00 34.39 30 VAL C N 1
ATOM 2122 C CA . VAL C 1 32 ? -24.516 73.418 0.318 1.00 31.90 30 VAL C CA 1
ATOM 2123 C C . VAL C 1 32 ? -24.879 74.878 0.564 1.00 28.19 30 VAL C C 1
ATOM 2124 O O . VAL C 1 32 ? -26.046 75.256 0.475 1.00 33.34 30 VAL C O 1
ATOM 2128 N N . THR C 1 33 ? -23.880 75.677 0.893 1.00 31.89 31 THR C N 1
ATOM 2129 C CA . THR C 1 33 ? -24.034 77.126 0.888 1.00 31.46 31 THR C CA 1
ATOM 2130 C C . THR C 1 33 ? -23.330 77.590 -0.379 1.00 34.28 31 THR C C 1
ATOM 2131 O O . THR C 1 33 ? -22.099 77.599 -0.447 1.00 32.59 31 THR C O 1
ATOM 2135 N N . ALA C 1 34 ? -24.126 77.927 -1.394 1.00 30.69 32 ALA C N 1
ATOM 2136 C CA . ALA C 1 34 ? -23.609 78.261 -2.713 1.00 27.91 32 ALA C CA 1
ATOM 2137 C C . ALA C 1 34 ? -23.539 79.772 -2.823 1.00 35.36 32 ALA C C 1
ATOM 2138 O O . ALA C 1 34 ? -24.528 80.444 -2.561 1.00 36.18 32 ALA C O 1
ATOM 2140 N N . VAL C 1 35 ? -22.370 80.293 -3.184 1.00 33.04 33 VAL C N 1
ATOM 2141 C CA . VAL C 1 35 ? -22.169 81.747 -3.307 1.00 34.44 33 VAL C CA 1
ATOM 2142 C C . VAL C 1 35 ? -21.446 82.091 -4.612 1.00 35.81 33 VAL C C 1
ATOM 2143 O O . VAL C 1 35 ? -20.778 81.245 -5.206 1.00 31.80 33 VAL C O 1
ATOM 2147 N N . SER C 1 36 ? -21.562 83.342 -5.054 1.00 32.53 34 SER C N 1
ATOM 2148 C CA . SER C 1 36 ? -21.100 83.718 -6.389 1.00 32.27 34 SER C CA 1
ATOM 2149 C C . SER C 1 36 ? -19.745 84.439 -6.435 1.00 34.57 34 SER C C 1
ATOM 2150 O O . SER C 1 36 ? -19.233 84.712 -7.518 1.00 34.58 34 SER C O 1
ATOM 2153 N N . SER C 1 37 ? -19.175 84.748 -5.272 1.00 34.79 35 SER C N 1
ATOM 2154 C CA . SER C 1 37 ? -17.892 85.429 -5.217 1.00 34.34 35 SER C CA 1
ATOM 2155 C C . SER C 1 37 ? -17.046 84.970 -4.034 1.00 31.92 35 SER C C 1
ATOM 2156 O O . SER C 1 37 ? -17.576 84.469 -3.041 1.00 36.41 35 SER C O 1
ATOM 2159 N N . GLY C 1 38 ? -15.735 85.187 -4.145 1.00 36.76 36 GLY C N 1
ATOM 2160 C CA . GLY C 1 38 ? -14.807 85.003 -3.033 1.00 36.70 36 GLY C CA 1
ATOM 2161 C C . GLY C 1 38 ? -15.123 85.874 -1.840 1.00 36.22 36 GLY C C 1
ATOM 2162 O O . GLY C 1 38 ? -15.000 85.427 -0.700 1.00 35.55 36 GLY C O 1
ATOM 2163 N N . ALA C 1 39 ? -15.533 87.121 -2.108 1.00 37.40 37 ALA C N 1
ATOM 2164 C CA . ALA C 1 39 ? -15.994 88.029 -1.066 1.00 37.08 37 ALA C CA 1
ATOM 2165 C C . ALA C 1 39 ? -17.128 87.433 -0.235 1.00 36.35 37 ALA C C 1
ATOM 2166 O O . ALA C 1 39 ? -17.078 87.461 0.994 1.00 40.12 37 ALA C O 1
ATOM 2168 N N . LYS C 1 40 ? -18.141 86.876 -0.897 1.00 35.47 38 LYS C N 1
ATOM 2169 C CA . LYS C 1 40 ? -19.253 86.267 -0.169 1.00 36.14 38 LYS C CA 1
ATOM 2170 C C . LYS C 1 40 ? -18.841 84.993 0.559 1.00 34.21 38 LYS C C 1
ATOM 2171 O O . LYS C 1 40 ? -19.346 84.724 1.641 1.00 34.43 38 LYS C O 1
ATOM 2177 N N . ALA C 1 41 ? -17.921 84.229 -0.026 1.00 34.21 39 ALA C N 1
ATOM 2178 C CA . ALA C 1 41 ? -17.420 82.991 0.630 1.00 28.43 39 ALA C CA 1
ATOM 2179 C C . ALA C 1 41 ? -16.729 83.346 1.943 1.00 31.15 39 ALA C C 1
ATOM 2180 O O . ALA C 1 41 ? -16.970 82.730 2.980 1.00 32.81 39 ALA C O 1
ATOM 2182 N N . ILE C 1 42 ? -15.882 84.368 1.886 1.00 35.21 40 ILE C N 1
ATOM 2183 C CA . ILE C 1 42 ? -15.143 84.850 3.056 1.00 36.17 40 ILE C CA 1
ATOM 2184 C C . ILE C 1 42 ? -16.105 85.393 4.118 1.00 36.95 40 ILE C C 1
ATOM 2185 O O . ILE C 1 42 ? -15.962 85.088 5.304 1.00 37.77 40 ILE C O 1
ATOM 2190 N N . GLU C 1 43 ? -17.110 86.153 3.677 1.00 39.11 41 GLU C N 1
ATOM 2191 C CA . GLU C 1 43 ? -18.170 86.621 4.565 1.00 39.26 41 GLU C CA 1
ATOM 2192 C C . GLU C 1 43 ? -18.882 85.471 5.261 1.00 38.74 41 GLU C C 1
ATOM 2193 O O . GLU C 1 43 ? -19.142 85.557 6.458 1.00 39.74 41 GLU C O 1
ATOM 2212 N N . LEU C 1 45 ? -17.591 82.510 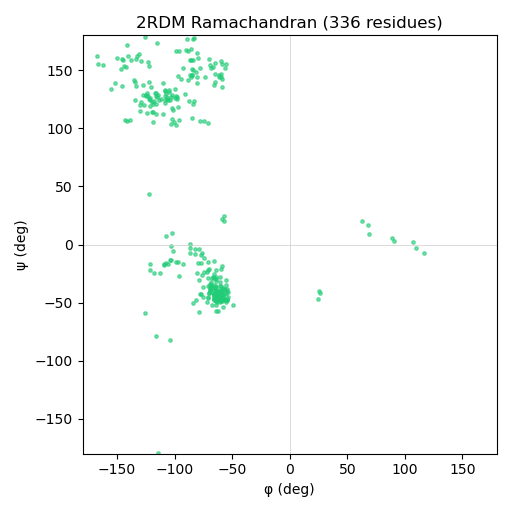5.826 1.00 37.61 43 LEU C N 1
ATOM 2213 C CA . LEU C 1 45 ? -16.582 81.946 6.738 1.00 38.11 43 LEU C CA 1
ATOM 2214 C C . LEU C 1 45 ? -16.426 82.797 7.997 1.00 38.24 43 LEU C C 1
ATOM 2215 O O . LEU C 1 45 ? -16.459 82.278 9.113 1.00 37.88 43 LEU C O 1
ATOM 2220 N N . LYS C 1 46 ? -16.314 84.111 7.815 1.00 41.67 44 LYS C N 1
ATOM 2221 C CA . LYS C 1 46 ? -16.132 85.034 8.942 1.00 45.18 44 LYS C CA 1
ATOM 2222 C C . LYS C 1 46 ? -17.374 85.268 9.808 1.00 50.51 44 LYS C C 1
ATOM 2223 O O . LYS C 1 46 ? -17.258 85.804 10.913 1.00 50.68 44 LYS C O 1
ATOM 2229 N N A SER C 1 47 ? -18.544 84.870 9.301 0.50 51.31 45 SER C N 1
ATOM 2230 N N B SER C 1 47 ? -18.550 84.874 9.324 0.50 51.92 45 SER C N 1
ATOM 2231 C CA A SER C 1 47 ? -19.808 84.991 10.032 0.50 52.14 45 SER C CA 1
ATOM 2232 C CA B SER C 1 47 ? -19.778 85.039 10.103 0.50 53.15 45 SER C CA 1
ATOM 2233 C C A SER C 1 47 ? -19.908 83.977 11.165 0.50 54.37 45 SER C C 1
ATOM 2234 C C B SER C 1 47 ? -20.092 83.828 10.987 0.50 55.19 45 SER C C 1
ATOM 2235 O O A SER C 1 47 ? -20.659 84.177 12.122 0.50 54.37 45 SER C O 1
ATOM 2236 O O B SER C 1 47 ? -21.163 83.747 11.597 0.50 55.89 45 SER C O 1
ATOM 2241 N N . GLY C 1 48 ? -19.150 82.890 11.049 1.00 55.56 46 GLY C N 1
ATOM 2242 C CA . GLY C 1 48 ? -19.175 81.820 12.040 1.00 53.92 46 GLY C CA 1
ATOM 2243 C C . GLY C 1 48 ? -20.117 80.673 11.753 1.00 54.14 46 GLY C C 1
ATOM 2244 O O . GLY C 1 48 ? -20.402 79.872 12.644 1.00 56.07 46 GLY C O 1
ATOM 2245 N N . ALA C 1 49 ? -20.597 80.585 10.514 1.00 53.89 47 ALA C N 1
ATOM 2246 C CA . ALA C 1 49 ? -21.412 79.445 10.090 1.00 52.17 47 ALA C CA 1
ATOM 2247 C C . ALA C 1 49 ? -20.580 78.169 10.117 1.00 48.82 47 ALA C C 1
ATOM 2248 O O . ALA C 1 49 ? -19.371 78.205 9.874 1.00 50.02 47 ALA C O 1
ATOM 2250 N N . ALA C 1 50 ? -21.228 77.052 10.430 1.00 45.90 48 ALA C N 1
ATOM 2251 C CA . ALA C 1 50 ? -20.561 75.756 10.447 1.00 47.50 48 ALA C CA 1
ATOM 2252 C C . ALA C 1 50 ? -20.312 75.279 9.014 1.00 41.67 48 ALA C C 1
ATOM 2253 O O . ALA C 1 50 ? -21.246 74.885 8.312 1.00 46.31 48 ALA C O 1
ATOM 2255 N N . ILE C 1 51 ? -19.051 75.354 8.592 1.00 42.60 49 ILE C N 1
ATOM 2256 C CA . ILE C 1 51 ? -18.617 74.954 7.248 1.00 37.27 49 ILE C CA 1
ATOM 2257 C C . ILE C 1 51 ? -17.604 73.816 7.378 1.00 36.28 49 ILE C C 1
ATOM 2258 O O . ILE C 1 51 ? -16.551 73.976 8.001 1.00 33.15 49 ILE C O 1
ATOM 2263 N N . ASP C 1 52 ? -17.930 72.676 6.779 1.00 35.49 50 ASP C N 1
ATOM 2264 C CA . ASP C 1 52 ? -17.117 71.466 6.889 1.00 33.91 50 ASP C CA 1
ATOM 2265 C C . ASP C 1 52 ? -16.152 71.215 5.728 1.00 34.41 50 ASP C C 1
ATOM 2266 O O . ASP C 1 52 ? -15.263 70.364 5.837 1.00 31.05 50 ASP C O 1
ATOM 2271 N N . GLY C 1 53 ? -16.347 71.922 4.619 1.00 28.95 51 GLY C N 1
ATOM 2272 C CA . GLY C 1 53 ? -15.443 71.858 3.479 1.00 27.85 51 GLY C CA 1
ATOM 2273 C C . GLY C 1 53 ? -15.667 73.050 2.574 1.00 27.45 51 GLY C C 1
ATOM 2274 O O . GLY C 1 53 ? -16.748 73.618 2.570 1.00 27.97 51 GLY C O 1
ATOM 2275 N N . VAL C 1 54 ? -14.645 73.426 1.821 1.00 26.89 52 VAL C N 1
ATOM 2276 C CA . VAL C 1 54 ? -14.725 74.551 0.896 1.00 30.20 52 VAL C CA 1
ATOM 2277 C C . VAL C 1 54 ? -14.332 74.111 -0.511 1.00 29.56 52 VAL C C 1
ATOM 2278 O O . VAL C 1 54 ? -13.266 73.511 -0.722 1.00 31.27 52 VAL C O 1
ATOM 2282 N N . VAL C 1 55 ? -15.205 74.410 -1.467 1.00 24.86 53 VAL C N 1
ATOM 2283 C CA . VAL C 1 55 ? -14.950 74.187 -2.883 1.00 24.55 53 VAL C CA 1
ATOM 2284 C C . VAL C 1 55 ? -15.028 75.558 -3.548 1.00 30.14 53 VAL C C 1
ATOM 2285 O O . VAL C 1 55 ? -16.097 76.156 -3.582 1.00 29.61 53 VAL C O 1
ATOM 2289 N N . THR C 1 56 ? -13.906 76.033 -4.066 1.00 28.54 54 THR C N 1
ATOM 2290 C CA . THR C 1 56 ? -13.842 77.408 -4.577 1.00 30.89 54 THR C CA 1
ATOM 2291 C C . THR C 1 56 ? -13.147 77.538 -5.921 1.00 32.46 54 THR C C 1
ATOM 2292 O O . THR C 1 56 ? -12.147 76.860 -6.205 1.00 29.84 54 THR C O 1
ATOM 2296 N N . ASP C 1 57 ? -13.686 78.419 -6.760 1.00 30.72 55 ASP C N 1
ATOM 2297 C CA . ASP C 1 57 ? -12.995 78.817 -7.966 1.00 34.76 55 ASP C CA 1
ATOM 2298 C C . ASP C 1 57 ? -11.770 79.638 -7.567 1.00 34.88 55 ASP C C 1
ATOM 2299 O O . ASP C 1 57 ? -11.763 80.281 -6.513 1.00 32.53 55 ASP C O 1
ATOM 2304 N N . ILE C 1 58 ? -10.732 79.604 -8.395 1.00 36.00 56 ILE C N 1
ATOM 2305 C CA . ILE C 1 58 ? -9.505 80.329 -8.061 1.00 39.74 56 ILE C CA 1
ATOM 2306 C C . ILE C 1 58 ? -9.668 81.811 -8.363 1.00 44.31 56 ILE C C 1
ATOM 2307 O O . ILE C 1 58 ? -9.094 82.647 -7.678 1.00 50.60 56 ILE C O 1
ATOM 2312 N N . ARG C 1 59 ? -10.490 82.113 -9.363 1.00 46.66 57 ARG C N 1
ATOM 2313 C CA . ARG C 1 59 ? -10.644 83.460 -9.891 1.00 49.95 57 ARG C CA 1
ATOM 2314 C C . ARG C 1 59 ? -12.115 83.866 -9.927 1.00 49.31 57 ARG C C 1
ATOM 2315 O O . ARG C 1 59 ? -12.978 83.078 -10.317 1.00 47.17 57 ARG C O 1
ATOM 2323 N N . PHE C 1 60 ? -12.384 85.105 -9.522 1.00 44.67 58 PHE C N 1
ATOM 2324 C CA . PHE C 1 60 ? -13.716 85.693 -9.611 1.00 47.03 58 PHE C CA 1
ATOM 2325 C C . PHE C 1 60 ? -13.596 87.008 -10.380 1.00 50.24 58 PHE C C 1
ATOM 2326 O O . PHE C 1 60 ? -12.493 87.387 -10.775 1.00 50.96 58 PHE C O 1
ATOM 2334 N N . CYS C 1 61 ? -14.721 87.684 -10.601 1.00 56.52 59 CYS C N 1
ATOM 2335 C CA . CYS C 1 61 ? -14.735 88.972 -11.308 1.00 65.12 59 CYS C CA 1
ATOM 2336 C C . CYS C 1 61 ? -13.918 90.032 -10.577 1.00 65.08 59 CYS C C 1
ATOM 2337 O O . CYS C 1 61 ? -13.140 90.763 -11.191 1.00 68.97 59 CYS C O 1
ATOM 2340 N N . GLN C 1 62 ? -14.104 90.096 -9.263 1.00 65.47 60 GLN C N 1
ATOM 2341 C CA . GLN C 1 62 ? -13.376 91.017 -8.403 1.00 65.54 60 GLN C CA 1
ATOM 2342 C C . GLN C 1 62 ? -12.637 90.224 -7.319 1.00 63.59 60 GLN C C 1
ATOM 2343 O O . GLN C 1 62 ? -13.052 89.115 -6.981 1.00 62.37 60 GLN C O 1
ATOM 2349 N N . PRO C 1 63 ? -11.519 90.773 -6.796 1.00 63.11 61 PRO C N 1
ATOM 2350 C CA . PRO C 1 63 ? -10.897 90.279 -5.563 1.00 59.58 61 PRO C CA 1
ATOM 2351 C C . PRO C 1 63 ? -11.872 90.266 -4.369 1.00 56.09 61 PRO C C 1
ATOM 2352 O O . PRO C 1 63 ? -12.797 91.083 -4.330 1.00 59.03 61 PRO C O 1
ATOM 2356 N N . PRO C 1 64 ? -11.672 89.359 -3.388 1.00 51.28 62 PRO C N 1
ATOM 2357 C CA . PRO C 1 64 ? -10.591 88.386 -3.189 1.00 45.38 62 PRO C CA 1
ATOM 2358 C C . PRO C 1 64 ? -10.729 87.151 -4.064 1.00 46.88 62 PRO C C 1
ATOM 2359 O O . PRO C 1 64 ? -11.841 86.770 -4.436 1.00 46.76 62 PRO C O 1
ATOM 2363 N N . ASP C 1 65 ? -9.593 86.540 -4.380 1.00 40.15 63 ASP C N 1
ATOM 2364 C CA . ASP C 1 65 ? -9.557 85.360 -5.225 1.00 38.64 63 ASP C CA 1
ATOM 2365 C C . ASP C 1 65 ? -9.695 84.079 -4.393 1.00 35.45 63 ASP C C 1
ATOM 2366 O O . ASP C 1 65 ? -9.760 84.131 -3.161 1.00 33.71 63 ASP C O 1
ATOM 2371 N N . GLY C 1 66 ? -9.748 82.938 -5.070 1.00 38.03 64 GLY C N 1
ATOM 2372 C CA . GLY C 1 66 ? -9.926 81.654 -4.386 1.00 34.72 64 GLY C CA 1
ATOM 2373 C C . GLY C 1 66 ? -8.760 81.249 -3.510 1.00 36.53 64 GLY C C 1
ATOM 2374 O O . GLY C 1 66 ? -8.945 80.534 -2.522 1.00 33.35 64 GLY C O 1
ATOM 2375 N N . TRP C 1 67 ? -7.561 81.711 -3.868 1.00 37.46 65 TRP C N 1
ATOM 2376 C CA . TRP C 1 67 ? -6.385 81.528 -3.021 1.00 35.21 65 TRP C CA 1
ATOM 2377 C C . TRP C 1 67 ? -6.605 82.137 -1.638 1.00 37.99 65 TRP C C 1
ATOM 2378 O O . TRP C 1 67 ? -6.335 81.497 -0.624 1.00 34.86 65 TRP C O 1
ATOM 2389 N N . GLN C 1 68 ? -7.148 83.356 -1.612 1.00 37.39 66 GLN C N 1
ATOM 2390 C CA . GLN C 1 68 ? -7.460 84.048 -0.369 1.00 35.80 66 GLN C CA 1
ATOM 2391 C C . GLN C 1 68 ? -8.610 83.406 0.408 1.00 34.34 66 GLN C C 1
ATOM 2392 O O . GLN C 1 68 ? -8.585 83.369 1.638 1.00 37.53 66 GLN C O 1
ATOM 2398 N N . VAL C 1 69 ? -9.611 82.891 -0.309 1.00 34.59 67 VAL C N 1
ATOM 2399 C CA . VAL C 1 69 ? -10.740 82.201 0.318 1.00 33.77 67 VAL C CA 1
ATOM 2400 C C . VAL C 1 69 ? -10.220 80.990 1.100 1.00 30.02 67 VAL C C 1
ATOM 2401 O O . VAL C 1 69 ? -10.605 80.777 2.248 1.00 29.75 67 VAL C O 1
ATOM 2405 N N . ALA C 1 70 ? -9.315 80.231 0.485 1.00 35.96 68 ALA C N 1
ATOM 2406 C CA . ALA C 1 70 ? -8.745 79.045 1.141 1.00 33.05 68 ALA C CA 1
ATOM 2407 C C . ALA C 1 70 ? -7.890 79.388 2.358 1.00 34.56 68 ALA C C 1
ATOM 2408 O O . ALA C 1 70 ? -7.899 78.657 3.340 1.00 32.90 68 ALA C O 1
ATOM 2410 N N . ARG C 1 71 ? -7.181 80.517 2.305 1.00 35.58 69 ARG C N 1
ATOM 2411 C CA . ARG C 1 71 ? -6.398 80.975 3.455 1.00 34.70 69 ARG C CA 1
ATOM 2412 C C . ARG C 1 71 ? -7.260 81.342 4.641 1.00 34.13 69 ARG C C 1
ATOM 2413 O O . ARG C 1 71 ? -6.933 80.967 5.759 1.00 36.32 69 ARG C O 1
ATOM 2421 N N . VAL C 1 72 ? -8.367 82.054 4.400 1.00 34.01 70 VAL C N 1
ATOM 2422 C CA . VAL C 1 72 ? -9.281 82.432 5.479 1.00 33.55 70 VAL C CA 1
ATOM 2423 C C . VAL C 1 72 ? -9.895 81.176 6.093 1.00 34.83 70 VAL C C 1
ATOM 2424 O O . VAL C 1 72 ? -9.964 81.047 7.311 1.00 37.40 70 VAL C O 1
ATOM 2428 N N . ALA C 1 73 ? -10.306 80.242 5.236 1.00 34.03 71 ALA C N 1
ATOM 2429 C CA . ALA C 1 73 ? -10.868 78.972 5.691 1.00 32.12 71 ALA C CA 1
ATOM 2430 C C . ALA C 1 73 ? -9.891 78.204 6.580 1.00 29.29 71 ALA C C 1
ATOM 2431 O O . ALA C 1 73 ? -10.274 77.712 7.644 1.00 31.01 71 ALA C O 1
ATOM 2433 N N . ARG C 1 74 ? -8.635 78.131 6.145 1.00 31.25 72 ARG C N 1
ATOM 2434 C CA . ARG C 1 74 ? -7.576 77.430 6.881 1.00 28.92 72 ARG C CA 1
ATOM 2435 C C . ARG C 1 74 ? -7.138 78.136 8.167 1.00 35.53 72 ARG C C 1
ATOM 2436 O O . ARG C 1 74 ? -6.727 77.485 9.123 1.00 38.28 72 ARG C O 1
ATOM 2444 N N . GLU C 1 75 ? -7.253 79.464 8.192 1.00 35.85 73 GLU C N 1
ATOM 2445 C CA . GLU C 1 75 ? -7.024 80.236 9.418 1.00 40.08 73 GLU C CA 1
ATOM 2446 C C . GLU C 1 75 ? -8.064 79.880 10.481 1.00 40.05 73 GLU C C 1
ATOM 2447 O O . GLU C 1 75 ? -7.743 79.770 11.666 1.00 42.62 73 GLU C O 1
ATOM 2453 N N . ILE C 1 76 ? -9.306 79.689 10.037 1.00 40.36 74 ILE C N 1
ATOM 2454 C CA . ILE C 1 76 ? -10.423 79.326 10.898 1.00 41.47 74 ILE C CA 1
ATOM 2455 C C . ILE C 1 76 ? -10.274 77.876 11.348 1.00 37.83 74 ILE C C 1
ATOM 2456 O O . ILE C 1 76 ? -10.364 77.577 12.538 1.00 40.92 74 ILE C O 1
ATOM 2461 N N . ASP C 1 77 ? -10.025 76.990 10.388 1.00 40.43 75 ASP C N 1
ATOM 2462 C CA . ASP C 1 77 ? -9.866 75.566 10.659 1.00 36.11 75 ASP C CA 1
ATOM 2463 C C . ASP C 1 77 ? -8.703 75.007 9.825 1.00 39.94 75 ASP C C 1
ATOM 2464 O O . ASP C 1 77 ? -8.834 74.823 8.617 1.00 35.46 75 ASP C O 1
ATOM 2469 N N . PRO C 1 78 ? -7.568 74.701 10.486 1.00 39.47 76 PRO C N 1
ATOM 2470 C CA . PRO C 1 78 ? -6.332 74.309 9.806 1.00 38.77 76 PRO C CA 1
ATOM 2471 C C . PRO C 1 78 ? -6.443 72.972 9.073 1.00 35.60 76 PRO C C 1
ATOM 2472 O O . PRO C 1 78 ? -5.594 72.650 8.236 1.00 34.44 76 PRO C O 1
ATOM 2476 N N . ASN C 1 79 ? -7.501 72.228 9.382 1.00 37.67 77 ASN C N 1
ATOM 2477 C CA . ASN C 1 79 ? -7.771 70.932 8.759 1.00 35.35 77 ASN C CA 1
ATOM 2478 C C . ASN C 1 79 ? -8.851 70.982 7.682 1.00 36.28 77 ASN C C 1
ATOM 2479 O O . ASN C 1 79 ? -9.250 69.939 7.167 1.00 32.35 77 ASN C O 1
ATOM 2492 N N . PRO C 1 81 ? -11.028 70.765 4.617 1.00 29.97 79 PRO C N 1
ATOM 2493 C CA . PRO C 1 81 ? -10.954 70.284 3.231 1.00 28.74 79 PRO C CA 1
ATOM 2494 C C . PRO C 1 81 ? -11.090 71.438 2.221 1.00 29.29 79 PRO C C 1
ATOM 2495 O O . PRO C 1 81 ? -12.023 72.233 2.327 1.00 31.12 79 PRO C O 1
ATOM 2499 N N . ILE C 1 82 ? -10.132 71.535 1.299 1.00 27.70 80 ILE C N 1
ATOM 2500 C CA . ILE C 1 82 ? -10.103 72.582 0.268 1.00 31.74 80 ILE C CA 1
ATOM 2501 C C . ILE C 1 82 ? -9.985 71.954 -1.115 1.00 31.92 80 ILE C C 1
ATOM 2502 O O . ILE C 1 82 ? -9.022 71.229 -1.402 1.00 28.34 80 ILE C O 1
ATOM 2507 N N . VAL C 1 83 ? -10.979 72.225 -1.961 1.00 28.85 81 VAL C N 1
ATOM 2508 C CA . VAL C 1 83 ? -10.933 71.854 -3.369 1.00 24.53 81 VAL C CA 1
ATOM 2509 C C . VAL C 1 83 ? -10.989 73.133 -4.194 1.00 28.27 81 VAL C C 1
ATOM 2510 O O . VAL C 1 83 ? -11.928 73.898 -4.046 1.00 29.47 81 VAL C O 1
ATOM 2514 N N . TYR C 1 84 ? -9.995 73.337 -5.054 1.00 27.97 82 TYR C N 1
ATOM 2515 C CA . TYR C 1 84 ? -9.976 74.472 -5.976 1.00 31.96 82 TYR C CA 1
ATOM 2516 C C . TYR C 1 84 ? -10.552 74.068 -7.321 1.00 35.36 82 TYR C C 1
ATOM 2517 O O . TYR C 1 84 ? -10.319 72.944 -7.793 1.00 30.24 82 TYR C O 1
ATOM 2526 N N . ILE C 1 85 ? -11.287 75.002 -7.927 1.00 30.88 83 ILE C N 1
ATOM 2527 C CA A ILE C 1 85 ? -11.845 74.828 -9.263 0.50 34.75 83 ILE C CA 1
ATOM 2528 C CA B ILE C 1 85 ? -11.854 74.834 -9.270 0.50 33.93 83 ILE C CA 1
ATOM 2529 C C . ILE C 1 85 ? -11.157 75.829 -10.188 1.00 36.12 83 ILE C C 1
ATOM 2530 O O . ILE C 1 85 ? -11.067 77.020 -9.870 1.00 35.45 83 ILE C O 1
ATOM 2539 N N . SER C 1 86 ? -10.687 75.348 -11.316 1.00 36.31 84 SER C N 1
ATOM 2540 C CA . SER C 1 86 ? -10.049 76.233 -12.252 1.00 44.72 84 SER C CA 1
ATOM 2541 C C . SER C 1 86 ? -10.258 75.863 -13.688 1.00 45.08 84 SER C C 1
ATOM 2542 O O . SER C 1 86 ? -10.394 74.740 -14.015 1.00 41.88 84 SER C O 1
ATOM 2545 N N . GLY C 1 87 ? -10.232 76.861 -14.536 1.00 53.91 85 GLY C N 1
ATOM 2546 C CA . GLY C 1 87 ? -10.128 76.629 -15.946 1.00 63.65 85 GLY C CA 1
ATOM 2547 C C . GLY C 1 87 ? -8.749 76.857 -16.513 1.00 72.95 85 GLY C C 1
ATOM 2548 O O . GLY C 1 87 ? -8.598 76.848 -17.719 1.00 75.83 85 GLY C O 1
ATOM 2549 N N . HIS C 1 88 ? -7.748 77.043 -15.657 1.00 79.59 86 HIS C N 1
ATOM 2550 C CA . HIS C 1 88 ? -6.338 77.038 -16.070 1.00 85.86 86 HIS C CA 1
ATOM 2551 C C . HIS C 1 88 ? -5.412 76.072 -15.333 1.00 87.85 86 HIS C C 1
ATOM 2552 O O . HIS C 1 88 ? -4.826 75.205 -15.962 1.00 90.20 86 HIS C O 1
ATOM 2559 N N . ALA C 1 89 ? -5.288 76.197 -14.007 1.00 88.88 87 ALA C N 1
ATOM 2560 C CA . ALA C 1 89 ? -4.229 76.964 -13.358 1.00 87.56 87 ALA C CA 1
ATOM 2561 C C . ALA C 1 89 ? -3.352 76.200 -12.393 1.00 86.41 87 ALA C C 1
ATOM 2562 O O . ALA C 1 89 ? -3.038 76.702 -11.341 1.00 86.16 87 ALA C O 1
ATOM 2564 N N . ALA C 1 90 ? -2.926 75.003 -12.734 1.00 83.85 88 ALA C N 1
ATOM 2565 C CA . ALA C 1 90 ? -2.138 74.245 -11.780 1.00 81.41 88 ALA C CA 1
ATOM 2566 C C . ALA C 1 90 ? -0.749 74.826 -11.614 1.00 79.09 88 ALA C C 1
ATOM 2567 O O . ALA C 1 90 ? -0.088 74.638 -10.599 1.00 76.90 88 ALA C O 1
ATOM 2569 N N . LEU C 1 91 ? -0.302 75.548 -12.618 1.00 74.78 89 LEU C N 1
ATOM 2570 C CA . LEU C 1 91 ? 0.881 76.304 -12.413 1.00 72.16 89 LEU C CA 1
ATOM 2571 C C . LEU C 1 91 ? 0.676 77.243 -11.264 1.00 67.64 89 LEU C C 1
ATOM 2572 O O . LEU C 1 91 ? 1.540 77.358 -10.429 1.00 71.91 89 LEU C O 1
ATOM 2577 N N . GLU C 1 92 ? -0.456 77.910 -11.187 1.00 58.32 90 GLU C N 1
ATOM 2578 C CA . GLU C 1 92 ? -0.661 78.797 -10.069 1.00 54.66 90 GLU C CA 1
ATOM 2579 C C . GLU C 1 92 ? -0.810 78.096 -8.730 1.00 43.46 90 GLU C C 1
ATOM 2580 O O . GLU C 1 92 ? -0.403 78.611 -7.750 1.00 43.58 90 GLU C O 1
ATOM 2586 N N . TRP C 1 93 ? -1.443 76.943 -8.720 1.00 39.23 91 TRP C N 1
ATOM 2587 C CA . TRP C 1 93 ? -1.656 76.102 -7.520 1.00 33.66 91 TRP C CA 1
ATOM 2588 C C . TRP C 1 93 ? -0.361 75.715 -6.807 1.00 28.44 91 TRP C C 1
ATOM 2589 O O . TRP C 1 93 ? -0.300 75.695 -5.572 1.00 31.68 91 TRP C O 1
ATOM 2600 N N . ALA C 1 94 ? 0.663 75.427 -7.602 1.00 31.97 92 ALA C N 1
ATOM 2601 C CA . ALA C 1 94 ? 1.985 75.050 -7.117 1.00 34.76 92 ALA C CA 1
ATOM 2602 C C . ALA C 1 94 ? 2.599 76.075 -6.161 1.00 32.92 92 ALA C C 1
ATOM 2603 O O . ALA C 1 94 ? 3.287 75.705 -5.206 1.00 31.07 92 ALA C O 1
ATOM 2605 N N . SER C 1 95 ? 2.336 77.361 -6.403 1.00 32.78 93 SER C N 1
ATOM 2606 C CA . SER C 1 95 ? 2.843 78.411 -5.510 1.00 34.34 93 SER C CA 1
ATOM 2607 C C . SER C 1 95 ? 1.801 79.056 -4.599 1.00 33.57 93 SER C C 1
ATOM 2608 O O . SER C 1 95 ? 2.167 79.703 -3.617 1.00 39.39 93 SER C O 1
ATOM 2611 N N . ASN C 1 96 ? 0.513 78.885 -4.908 1.00 37.11 94 ASN C N 1
ATOM 2612 C CA . ASN C 1 96 ? -0.558 79.547 -4.148 1.00 35.73 94 ASN C CA 1
ATOM 2613 C C . ASN C 1 96 ? -1.478 78.641 -3.329 1.00 35.33 94 ASN C C 1
ATOM 2614 O O . ASN C 1 96 ? -2.084 79.093 -2.365 1.00 36.13 94 ASN C O 1
ATOM 2619 N N . GLY C 1 97 ? -1.596 77.372 -3.724 1.00 33.78 95 GLY C N 1
ATOM 2620 C CA . GLY C 1 97 ? -2.460 76.423 -3.014 1.00 32.78 95 GLY C CA 1
ATOM 2621 C C . GLY C 1 97 ? -1.997 76.098 -1.602 1.00 33.01 95 GLY C C 1
ATOM 2622 O O . GLY C 1 97 ? -0.809 76.177 -1.300 1.00 34.32 95 GLY C O 1
ATOM 2623 N N . VAL C 1 98 ? -2.945 75.744 -0.736 1.00 29.93 96 VAL C N 1
ATOM 2624 C CA . VAL C 1 98 ? -2.647 75.383 0.644 1.00 27.15 96 VAL C CA 1
ATOM 2625 C C . VAL C 1 98 ? -2.314 73.874 0.688 1.00 28.19 96 VAL C C 1
ATOM 2626 O O . VAL C 1 98 ? -2.667 73.146 -0.244 1.00 32.03 96 VAL C O 1
ATOM 2630 N N . PRO C 1 99 ? -1.608 73.414 1.741 1.00 31.21 97 PRO C N 1
ATOM 2631 C CA . PRO C 1 99 ? -1.254 71.980 1.810 1.00 29.81 97 PRO C CA 1
ATOM 2632 C C . PRO C 1 99 ? -2.476 71.065 1.854 1.00 31.46 97 PRO C C 1
ATOM 2633 O O . PRO C 1 99 ? -3.509 71.441 2.424 1.00 28.96 97 PRO C O 1
ATOM 2637 N N . ASP C 1 100 ? -2.352 69.882 1.231 1.00 31.79 98 ASP C N 1
ATOM 2638 C CA . ASP C 1 100 ? -3.389 68.822 1.247 1.00 35.32 98 ASP C CA 1
ATOM 2639 C C . ASP C 1 100 ? -4.676 69.154 0.474 1.00 33.21 98 ASP C C 1
ATOM 2640 O O . ASP C 1 100 ? -5.664 68.419 0.533 1.00 29.12 98 ASP C O 1
ATOM 2645 N N . SER C 1 101 ? -4.660 70.254 -0.271 1.00 28.09 99 SER C N 1
ATOM 2646 C CA . SER C 1 101 ? -5.801 70.622 -1.093 1.00 28.10 99 SER C CA 1
ATOM 2647 C C . SER C 1 101 ? -5.809 69.812 -2.389 1.00 26.80 99 SER C C 1
ATOM 2648 O O . SER C 1 101 ? -4.780 69.264 -2.793 1.00 32.19 99 SER C O 1
ATOM 2651 N N . ILE C 1 102 ? -6.970 69.743 -3.029 1.00 26.14 100 ILE C N 1
ATOM 2652 C CA . ILE C 1 102 ? -7.116 69.179 -4.365 1.00 27.18 100 ILE C CA 1
ATOM 2653 C C . ILE C 1 102 ? -7.427 70.314 -5.356 1.00 32.01 100 ILE C C 1
ATOM 2654 O O . ILE C 1 102 ? -8.176 71.226 -5.026 1.00 30.46 100 ILE C O 1
ATOM 2659 N N . ILE C 1 103 ? -6.823 70.278 -6.539 1.00 29.70 101 ILE C N 1
ATOM 2660 C CA . ILE C 1 103 ? -7.235 71.185 -7.616 1.00 34.92 101 ILE C CA 1
ATOM 2661 C C . ILE C 1 103 ? -7.860 70.411 -8.777 1.00 34.24 101 ILE C C 1
ATOM 2662 O O . ILE C 1 103 ? -7.266 69.468 -9.308 1.00 32.04 101 ILE C O 1
ATOM 2667 N N . LEU C 1 104 ? -9.080 70.795 -9.135 1.00 33.11 102 LEU C N 1
ATOM 2668 C CA . LEU C 1 104 ? -9.780 70.197 -10.276 1.00 33.67 102 LEU C CA 1
ATOM 2669 C C . LEU C 1 104 ? -9.774 71.175 -11.439 1.00 38.20 102 LEU C C 1
ATOM 2670 O O . LEU C 1 104 ? -10.199 72.326 -11.295 1.00 37.37 102 LEU C O 1
ATOM 2675 N N . GLU C 1 105 ? -9.268 70.716 -12.577 1.00 38.75 103 GLU C N 1
ATOM 2676 C CA . GLU C 1 105 ? -9.281 71.507 -13.801 1.00 44.50 103 GLU C CA 1
ATOM 2677 C C . GLU C 1 105 ? -10.545 71.209 -14.588 1.00 45.08 103 GLU C C 1
ATOM 2678 O O . GLU C 1 105 ? -10.892 70.041 -14.817 1.00 40.23 103 GLU C O 1
ATOM 2684 N N . LYS C 1 106 ? -11.242 72.273 -14.980 1.00 41.28 104 LYS C N 1
ATOM 2685 C CA . LYS C 1 106 ? -12.437 72.156 -15.814 1.00 43.05 104 LYS C CA 1
ATOM 2686 C C . LYS C 1 106 ? -12.062 71.613 -17.200 1.00 41.05 104 LYS C C 1
ATOM 2687 O O . LYS C 1 106 ? -11.048 72.026 -17.756 1.00 41.44 104 LYS C O 1
ATOM 2693 N N . PRO C 1 107 ? -12.857 70.664 -17.747 1.00 42.68 105 PRO C N 1
ATOM 2694 C CA . PRO C 1 107 ? -14.051 70.059 -17.150 1.00 43.44 105 PRO C CA 1
ATOM 2695 C C . PRO C 1 107 ? -13.757 68.879 -16.210 1.00 37.09 105 PRO C C 1
ATOM 2696 O O . PRO C 1 107 ? -12.750 68.179 -16.357 1.00 37.09 105 PRO C O 1
ATOM 2700 N N . PHE C 1 108 ? -14.644 68.702 -15.242 1.00 38.64 106 PHE C N 1
ATOM 2701 C CA . PHE C 1 108 ? -14.628 67.566 -14.345 1.00 38.41 106 PHE C CA 1
ATOM 2702 C C . PHE C 1 108 ? -16.073 67.185 -14.100 1.00 38.46 106 PHE C C 1
ATOM 2703 O O . PHE C 1 108 ? -16.965 68.017 -14.201 1.00 39.83 106 PHE C O 1
ATOM 2711 N N . THR C 1 109 ? -16.307 65.919 -13.797 1.00 33.90 107 THR C N 1
ATOM 2712 C CA . THR C 1 109 ? -17.650 65.432 -13.605 1.00 34.04 107 THR C CA 1
ATOM 2713 C C . THR C 1 109 ? -18.113 65.647 -12.179 1.00 36.50 107 THR C C 1
ATOM 2714 O O . THR C 1 109 ? -17.320 65.972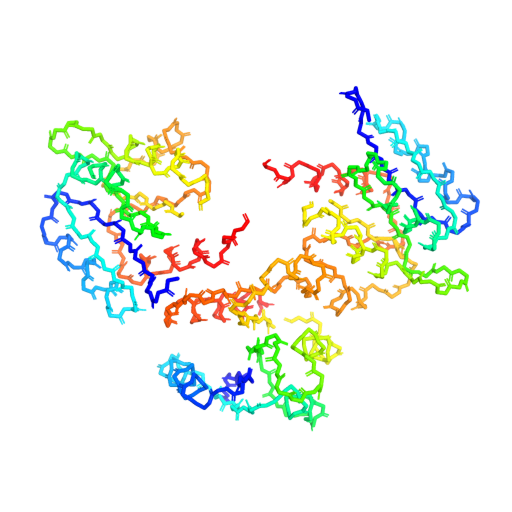 -11.291 1.00 34.73 107 THR C O 1
ATOM 2718 N N . SER C 1 110 ? -19.412 65.448 -11.985 1.00 39.66 108 SER C N 1
ATOM 2719 C CA . SER C 1 110 ? -20.047 65.437 -10.680 1.00 38.61 108 SER C CA 1
ATOM 2720 C C . SER C 1 110 ? -19.354 64.443 -9.772 1.00 36.04 108 SER C C 1
ATOM 2721 O O . SER C 1 110 ? -19.029 64.758 -8.633 1.00 33.01 108 SER C O 1
ATOM 2724 N N . ALA C 1 111 ? -19.112 63.249 -10.303 1.00 32.90 109 ALA C N 1
ATOM 2725 C CA . ALA C 1 111 ? -18.464 62.183 -9.564 1.00 35.07 109 ALA C CA 1
ATOM 2726 C C . ALA C 1 111 ? -17.079 62.571 -9.041 1.00 33.41 109 ALA C C 1
ATOM 2727 O O . ALA C 1 111 ? -16.722 62.195 -7.928 1.00 34.78 109 ALA C O 1
ATOM 2729 N N . GLN C 1 112 ? -16.317 63.324 -9.838 1.00 27.10 110 GLN C N 1
ATOM 2730 C CA . GLN C 1 112 ? -14.999 63.791 -9.429 1.00 28.28 110 GLN C CA 1
ATOM 2731 C C . GLN C 1 112 ? -15.097 64.715 -8.222 1.00 27.28 110 GLN C C 1
ATOM 2732 O O . GLN C 1 112 ? -14.326 64.573 -7.279 1.00 27.26 110 GLN C O 1
ATOM 2738 N N . LEU C 1 113 ? -16.054 65.646 -8.253 1.00 28.21 111 LEU C N 1
ATOM 2739 C CA . LEU C 1 113 ? -16.194 66.609 -7.168 1.00 32.04 111 LEU C CA 1
ATOM 2740 C C . LEU C 1 113 ? -16.601 65.897 -5.885 1.00 28.86 111 LEU C C 1
ATOM 2741 O O . LEU C 1 113 ? -16.011 66.130 -4.840 1.00 28.59 111 LEU C O 1
ATOM 2746 N N . ILE C 1 114 ? -17.557 64.982 -6.018 1.00 29.65 112 ILE C N 1
ATOM 2747 C CA A ILE C 1 114 ? -18.040 64.178 -4.896 0.50 31.39 112 ILE C CA 1
ATOM 2748 C CA B ILE C 1 114 ? -18.040 64.164 -4.904 0.50 31.18 112 ILE C CA 1
ATOM 2749 C C . ILE C 1 114 ? -16.896 63.380 -4.271 1.00 29.85 112 ILE C C 1
ATOM 2750 O O . ILE C 1 114 ? -16.726 63.396 -3.047 1.00 26.13 112 ILE C O 1
ATOM 2759 N N . THR C 1 115 ? -16.119 62.694 -5.111 1.00 29.39 113 THR C N 1
ATOM 2760 C CA . THR C 1 115 ? -14.981 61.899 -4.646 1.00 26.08 113 THR C CA 1
ATOM 2761 C C . THR C 1 115 ? -13.924 62.766 -3.957 1.00 25.99 113 THR C C 1
ATOM 2762 O O . THR C 1 115 ? -13.453 62.421 -2.891 1.00 27.33 113 THR C O 1
ATOM 2766 N N . ALA C 1 116 ? -13.587 63.915 -4.547 1.00 28.24 114 ALA C N 1
ATOM 2767 C CA . ALA C 1 116 ? -12.635 64.832 -3.942 1.00 27.92 114 ALA C CA 1
ATOM 2768 C C . ALA C 1 116 ? -13.067 65.289 -2.556 1.00 27.49 114 ALA C C 1
ATOM 2769 O O . ALA C 1 116 ? -12.298 65.172 -1.602 1.00 26.45 114 ALA C O 1
ATOM 2771 N N . VAL C 1 117 ? -14.290 65.812 -2.459 1.00 28.16 115 VAL C N 1
ATOM 2772 C CA . VAL C 1 117 ? -14.841 66.310 -1.194 1.00 27.53 115 VAL C CA 1
ATOM 2773 C C . VAL C 1 117 ? -14.887 65.189 -0.147 1.00 26.26 115 VAL C C 1
ATOM 2774 O O . VAL C 1 117 ? -14.400 65.346 0.978 1.00 28.68 115 VAL C O 1
ATOM 2778 N N . SER C 1 118 ? -15.410 64.040 -0.553 1.00 27.51 116 SER C N 1
ATOM 2779 C CA . SER C 1 118 ? -15.563 62.911 0.358 1.00 27.63 116 SER C CA 1
ATOM 2780 C C . SER C 1 118 ? -14.231 62.381 0.885 1.00 28.72 116 SER C C 1
ATOM 2781 O O . SER C 1 118 ? -14.109 62.104 2.082 1.00 29.03 116 SER C O 1
ATOM 2784 N N . GLN C 1 119 ? -13.243 62.236 -0.003 1.00 27.40 117 GLN C N 1
ATOM 2785 C CA A GLN C 1 119 ? -11.939 61.719 0.398 0.50 27.30 117 GLN C CA 1
ATOM 2786 C CA B GLN C 1 119 ? -11.902 61.756 0.342 0.50 28.34 117 GLN C CA 1
ATOM 2787 C C . GLN C 1 119 ? -11.236 62.654 1.376 1.00 26.15 117 GLN C C 1
ATOM 2788 O O . GLN C 1 119 ? -10.629 62.195 2.328 1.00 28.05 117 GLN C O 1
ATOM 2799 N N . LEU C 1 120 ? -11.353 63.966 1.165 1.00 26.54 118 LEU C N 1
ATOM 2800 C CA . LEU C 1 120 ? -10.747 64.899 2.084 1.00 26.08 118 LEU C CA 1
ATOM 2801 C C . LEU C 1 120 ? -11.430 64.927 3.443 1.00 23.35 118 LEU C C 1
ATOM 2802 O O . LEU C 1 120 ? -10.751 65.020 4.477 1.00 29.19 118 LEU C O 1
ATOM 2807 N N . LEU C 1 121 ? -12.757 64.829 3.450 1.00 22.63 119 LEU C N 1
ATOM 2808 C CA . LEU C 1 121 ? -13.501 64.769 4.691 1.00 22.19 119 LEU C CA 1
ATOM 2809 C C . LEU C 1 121 ? -13.164 63.483 5.443 1.00 27.68 119 LEU C C 1
ATOM 2810 O O . LEU C 1 121 ? -12.959 63.509 6.652 1.00 29.28 119 LEU C O 1
ATOM 2815 N N . ASN C 1 122 ? -13.079 62.373 4.718 1.00 30.83 120 ASN C N 1
ATOM 2816 C CA . ASN C 1 122 ? -12.756 61.083 5.348 1.00 27.77 120 ASN C CA 1
ATOM 2817 C C . ASN C 1 122 ? -11.358 61.005 5.974 1.00 34.14 120 ASN C C 1
ATOM 2818 O O . ASN C 1 122 ? -11.145 60.275 6.952 1.00 36.97 120 ASN C O 1
ATOM 2823 N N . ALA C 1 123 ? -10.415 61.753 5.399 1.00 31.16 121 ALA C N 1
ATOM 2824 C CA . ALA C 1 123 ? -9.021 61.794 5.851 1.00 34.75 121 ALA C CA 1
ATOM 2825 C C . ALA C 1 123 ? -8.761 62.731 7.041 1.00 39.47 121 ALA C C 1
ATOM 2826 O O . ALA C 1 123 ? -7.660 62.718 7.599 1.00 40.48 121 ALA C O 1
ATOM 2828 N N . ARG C 1 124 ? -9.774 63.515 7.421 1.00 42.87 122 ARG C N 1
ATOM 2829 C CA A ARG C 1 124 ? -9.658 64.514 8.499 0.50 49.73 122 ARG C CA 1
ATOM 2830 C CA B ARG C 1 124 ? -9.666 64.506 8.502 0.50 49.20 122 ARG C CA 1
ATOM 2831 C C . ARG C 1 124 ? -9.226 63.965 9.857 1.00 53.76 122 ARG C C 1
ATOM 2832 O O . ARG C 1 124 ? -9.605 62.851 10.231 1.00 51.41 122 ARG C O 1
ATOM 2847 N N . GLU C 1 125 ? -8.447 64.800 10.562 1.00 60.54 123 GLU C N 1
ATOM 2848 C CA . GLU C 1 125 ? -7.898 64.645 11.929 1.00 68.70 123 GLU C CA 1
ATOM 2849 C C . GLU C 1 125 ? -6.381 64.831 11.920 1.00 71.78 123 GLU C C 1
ATOM 2850 O O . GLU C 1 125 ? -5.875 65.851 11.436 1.00 75.19 123 GLU C O 1
#

CATH classification: 3.40.50.2300